Protein AF-A0A379SXM2-F1 (afdb_monomer_lite)

Foldseek 3Di:
DVCVVVCVVVDCDPALVSNLVSCVVVLVVQDEAADEDDDFQAADPVQLVVLLVRLLVNLVVQLVSQVPVAAPSGYHYEDELSSNDHPDAVVCLVCCVVRSLVSVLVSVLSNVVSRYAYAYDDDDPRCVVSVVVSVLVSLQPPSCQPRARYHYEAALQFPCRVVVLVVVLVSCVVSVYHYHYHYHNDDCVVVQVVVCVVVVHPDGRGDPDVVSSVVSSVVSVVSSVVRD

Structure (mmCIF, N/CA/C/O backbone):
data_AF-A0A379SXM2-F1
#
_entry.id   AF-A0A379SXM2-F1
#
loop_
_atom_site.group_PDB
_atom_site.id
_atom_site.type_symbol
_atom_site.label_atom_id
_atom_site.label_alt_id
_atom_site.label_comp_id
_atom_site.label_asym_id
_atom_site.label_entity_id
_atom_site.label_seq_id
_atom_site.pdbx_PDB_ins_code
_atom_site.Cartn_x
_atom_site.Cartn_y
_atom_site.Cartn_z
_atom_site.occupancy
_atom_site.B_iso_or_equiv
_atom_site.auth_seq_id
_atom_site.auth_comp_id
_atom_site.auth_asym_id
_atom_site.auth_atom_id
_atom_site.pdbx_PDB_model_num
ATOM 1 N N . MET A 1 1 ? 15.357 22.712 -10.656 1.00 65.19 1 MET A N 1
ATOM 2 C CA . MET A 1 1 ? 14.319 23.766 -10.715 1.00 65.19 1 MET A CA 1
ATOM 3 C C . MET A 1 1 ? 13.018 23.243 -11.323 1.00 65.19 1 MET A C 1
ATOM 5 O O . MET A 1 1 ? 12.019 23.269 -10.624 1.00 65.19 1 MET A O 1
ATOM 9 N N . ALA A 1 2 ? 13.034 22.661 -12.533 1.00 81.25 2 ALA A N 1
ATOM 10 C CA . ALA A 1 2 ? 11.828 22.118 -13.183 1.00 81.25 2 ALA A CA 1
ATOM 11 C C . ALA A 1 2 ? 11.063 21.063 -12.350 1.00 81.25 2 ALA A C 1
ATOM 13 O O . ALA A 1 2 ? 9.850 21.163 -12.216 1.00 81.25 2 ALA A O 1
ATOM 14 N N . MET A 1 3 ? 11.765 20.104 -11.727 1.00 81.56 3 MET A N 1
ATOM 15 C CA . MET A 1 3 ? 11.129 19.079 -10.879 1.00 81.56 3 MET A CA 1
ATOM 16 C C . MET A 1 3 ? 10.382 19.671 -9.672 1.00 81.56 3 MET A C 1
ATOM 18 O O . MET A 1 3 ? 9.295 19.209 -9.357 1.00 81.56 3 MET A O 1
ATOM 22 N N . ARG A 1 4 ? 10.936 20.705 -9.017 1.00 79.62 4 ARG A N 1
ATOM 23 C CA . ARG A 1 4 ? 10.276 21.367 -7.876 1.00 79.62 4 ARG A CA 1
ATOM 24 C C . ARG A 1 4 ? 9.014 22.107 -8.329 1.00 79.62 4 ARG A C 1
ATOM 26 O O . ARG A 1 4 ? 7.952 21.855 -7.784 1.00 79.62 4 ARG A O 1
ATOM 33 N N . LEU A 1 5 ? 9.123 22.903 -9.396 1.00 77.44 5 LEU A N 1
ATOM 34 C CA . LEU A 1 5 ? 8.007 23.680 -9.951 1.00 77.44 5 LEU A CA 1
ATOM 35 C C . LEU A 1 5 ? 6.830 22.805 -10.413 1.00 77.44 5 LEU A C 1
ATOM 37 O O . LEU A 1 5 ? 5.680 23.142 -10.166 1.00 77.44 5 LEU A O 1
ATOM 41 N N . MET A 1 6 ? 7.100 21.676 -11.079 1.00 81.31 6 MET A N 1
ATOM 42 C CA . MET A 1 6 ? 6.037 20.742 -11.479 1.00 81.31 6 MET A CA 1
ATOM 43 C C . MET A 1 6 ? 5.518 19.915 -10.294 1.00 81.31 6 MET A C 1
ATOM 45 O O . MET A 1 6 ? 4.332 19.607 -10.236 1.00 81.31 6 MET A O 1
ATOM 49 N N . GLY A 1 7 ? 6.394 19.561 -9.348 1.00 81.50 7 GLY A N 1
ATOM 50 C CA . GLY A 1 7 ? 6.057 18.740 -8.185 1.00 81.50 7 GLY A CA 1
ATOM 51 C C . GLY A 1 7 ? 5.158 19.441 -7.168 1.00 81.50 7 GLY A C 1
ATOM 52 O O . GLY A 1 7 ? 4.327 18.777 -6.558 1.00 81.50 7 GLY A O 1
ATOM 53 N N . GLU A 1 8 ? 5.262 20.766 -7.022 1.00 78.88 8 GLU A N 1
ATOM 54 C CA . GLU A 1 8 ? 4.449 21.567 -6.087 1.00 78.88 8 GLU A CA 1
ATOM 55 C C . GLU A 1 8 ? 2.938 21.326 -6.233 1.00 78.88 8 GLU A C 1
ATOM 57 O O . GLU A 1 8 ? 2.217 21.324 -5.240 1.00 78.88 8 GLU A O 1
ATOM 62 N N . GLN A 1 9 ? 2.452 21.037 -7.444 1.00 82.25 9 GLN A N 1
ATOM 63 C CA . GLN A 1 9 ? 1.034 20.748 -7.696 1.00 82.25 9 GLN A CA 1
ATOM 64 C C . GLN A 1 9 ? 0.555 19.417 -7.090 1.00 82.25 9 GLN A C 1
ATOM 66 O O . GLN A 1 9 ? -0.647 19.214 -6.925 1.00 82.25 9 GLN A O 1
ATOM 71 N N . PHE A 1 10 ? 1.482 18.514 -6.765 1.00 86.00 10 PHE A N 1
ATOM 72 C CA . PHE A 1 10 ? 1.209 17.172 -6.249 1.00 86.00 10 PHE A CA 1
ATOM 73 C C . PHE A 1 10 ? 1.617 16.998 -4.777 1.00 86.00 10 PHE A C 1
ATOM 75 O O . PHE A 1 10 ? 1.279 15.983 -4.169 1.00 86.00 10 PHE A O 1
ATOM 82 N N . VAL A 1 11 ? 2.316 17.973 -4.180 1.00 89.25 11 VAL A N 1
ATOM 83 C CA . VAL A 1 11 ? 2.759 17.922 -2.779 1.00 89.25 11 VAL A CA 1
ATOM 84 C C . VAL A 1 11 ? 1.794 18.700 -1.886 1.00 89.25 11 VAL A C 1
ATOM 86 O O . VAL A 1 11 ? 1.610 19.902 -2.032 1.00 89.25 11 VAL A O 1
ATOM 89 N N . THR A 1 12 ? 1.187 18.013 -0.914 1.00 89.88 12 THR A N 1
ATOM 90 C CA . THR A 1 12 ? 0.220 18.633 0.017 1.00 89.88 12 THR A CA 1
ATOM 91 C C . THR A 1 12 ? 0.897 19.453 1.125 1.00 89.88 12 THR A C 1
ATOM 93 O O . THR A 1 12 ? 0.277 20.347 1.697 1.00 89.88 12 THR A O 1
ATOM 96 N N . GLY A 1 13 ? 2.161 19.166 1.441 1.00 92.62 13 GLY A N 1
ATOM 97 C CA . GLY A 1 13 ? 2.986 19.899 2.403 1.00 92.62 13 GLY A CA 1
ATOM 98 C C . GLY A 1 13 ? 4.371 19.263 2.536 1.00 92.62 13 GLY A C 1
ATOM 99 O O . GLY A 1 13 ? 4.534 18.084 2.228 1.00 92.62 13 GLY A O 1
ATOM 100 N N . GLU A 1 14 ? 5.365 20.024 2.997 1.00 92.75 14 GLU A N 1
ATOM 101 C CA . GLU A 1 14 ? 6.737 19.518 3.189 1.00 92.75 14 GLU A CA 1
ATOM 102 C C . GLU A 1 14 ? 6.867 18.661 4.454 1.00 92.75 14 GLU A C 1
ATOM 104 O O . GLU A 1 14 ? 7.763 17.829 4.577 1.00 92.75 14 GLU A O 1
ATOM 109 N N . THR A 1 15 ? 5.955 18.858 5.407 1.00 95.44 15 THR A N 1
ATOM 110 C CA . THR A 1 15 ? 5.877 18.095 6.654 1.00 95.44 15 THR A CA 1
ATOM 111 C C . THR A 1 15 ? 4.468 17.559 6.862 1.00 95.44 15 THR A C 1
ATOM 113 O O . THR A 1 15 ? 3.487 18.148 6.397 1.00 95.44 15 THR A O 1
ATOM 116 N N . ILE A 1 16 ? 4.343 16.480 7.639 1.00 96.12 16 ILE A N 1
ATOM 117 C CA . ILE A 1 16 ? 3.029 15.914 7.968 1.00 96.12 16 ILE A CA 1
ATOM 118 C C . ILE A 1 16 ? 2.124 16.929 8.686 1.00 96.12 16 ILE A C 1
ATOM 120 O O . ILE A 1 16 ? 0.924 16.972 8.433 1.00 96.12 16 ILE A O 1
ATOM 124 N N . ALA A 1 17 ? 2.692 17.808 9.518 1.00 95.12 17 ALA A N 1
ATOM 125 C CA . ALA A 1 17 ? 1.939 18.854 10.208 1.00 95.12 17 ALA A CA 1
ATOM 126 C C . ALA A 1 17 ? 1.317 19.866 9.229 1.00 95.12 17 ALA A C 1
ATOM 128 O O . ALA A 1 17 ? 0.142 20.208 9.361 1.00 95.12 17 ALA A O 1
ATOM 129 N N . GLN A 1 18 ? 2.079 20.306 8.222 1.00 95.56 18 GLN A N 1
ATOM 130 C CA . GLN A 1 18 ? 1.564 21.184 7.167 1.00 95.56 18 GLN A CA 1
ATOM 131 C C . GLN A 1 18 ? 0.491 20.480 6.327 1.00 95.56 18 GLN A C 1
ATOM 133 O O . GLN A 1 18 ? -0.568 21.053 6.079 1.00 95.56 18 GLN A O 1
ATOM 138 N N . ALA A 1 19 ? 0.726 19.222 5.941 1.00 96.44 19 ALA A N 1
ATOM 139 C CA . ALA A 1 19 ? -0.232 18.457 5.147 1.00 96.44 19 ALA A CA 1
ATOM 140 C C . ALA A 1 19 ? -1.566 18.234 5.894 1.00 96.44 19 ALA A C 1
ATOM 142 O O . ALA A 1 19 ? -2.639 18.335 5.297 1.00 96.44 19 ALA A O 1
ATOM 143 N N . LEU A 1 20 ? -1.517 17.996 7.210 1.00 95.44 20 LEU A N 1
ATOM 144 C CA . LEU A 1 20 ? -2.699 17.907 8.076 1.00 95.44 20 LEU A CA 1
ATOM 145 C C . LEU A 1 20 ? -3.437 19.247 8.204 1.00 95.44 20 LEU A C 1
ATOM 147 O O . LEU A 1 20 ? -4.666 19.275 8.182 1.00 95.44 20 LEU A O 1
ATOM 151 N N . ALA A 1 21 ? -2.714 20.366 8.310 1.00 94.75 21 ALA A N 1
ATOM 152 C CA . ALA A 1 21 ? -3.333 21.691 8.354 1.00 94.75 21 ALA A CA 1
ATOM 153 C C . ALA A 1 21 ? -4.094 22.008 7.053 1.00 94.75 21 ALA A C 1
ATOM 155 O O . ALA A 1 21 ? -5.213 22.520 7.104 1.00 94.75 21 ALA A O 1
ATOM 156 N N . ASN A 1 22 ? -3.521 21.637 5.905 1.00 93.56 22 ASN A N 1
ATOM 157 C CA . ASN A 1 22 ? -4.102 21.879 4.584 1.00 93.56 22 ASN A CA 1
ATOM 158 C C . ASN A 1 22 ? -5.332 21.002 4.286 1.00 93.56 22 ASN A C 1
ATOM 160 O O . ASN A 1 22 ? -6.214 21.421 3.535 1.00 93.56 22 ASN A O 1
ATOM 164 N N . ALA A 1 23 ? -5.424 19.811 4.887 1.00 90.75 23 ALA A N 1
ATOM 165 C CA . ALA A 1 23 ? -6.516 18.867 4.645 1.00 90.75 23 ALA A CA 1
ATOM 166 C C . ALA A 1 23 ? -7.886 19.348 5.159 1.00 90.75 23 ALA A C 1
ATOM 168 O O . ALA A 1 23 ? -8.910 19.057 4.534 1.00 90.75 23 ALA A O 1
ATOM 169 N N . ARG A 1 24 ? -7.915 20.143 6.241 1.00 89.94 24 ARG A N 1
ATOM 170 C CA . ARG A 1 24 ? -9.149 20.553 6.948 1.00 89.94 24 ARG A CA 1
ATOM 171 C C . ARG A 1 24 ? -10.234 21.107 6.020 1.00 89.94 24 ARG A C 1
ATOM 173 O O . ARG A 1 24 ? -11.388 20.703 6.097 1.00 89.94 24 ARG A O 1
ATOM 180 N N . LYS A 1 25 ? -9.849 21.977 5.080 1.00 92.88 25 LYS A N 1
ATOM 181 C CA . LYS A 1 25 ? -10.775 22.658 4.156 1.00 92.88 25 LYS A CA 1
ATOM 182 C C . LYS A 1 25 ? -11.561 21.697 3.256 1.00 92.88 25 LYS A C 1
ATOM 184 O O . LYS A 1 25 ? -12.672 22.015 2.834 1.00 92.88 25 LYS A O 1
ATOM 189 N N . LEU A 1 26 ? -10.958 20.571 2.876 1.00 95.12 26 LEU A N 1
ATOM 190 C CA . LEU A 1 26 ? -11.610 19.560 2.044 1.00 95.12 26 LEU A CA 1
ATOM 191 C C . LEU A 1 26 ? -12.278 18.480 2.899 1.00 95.12 26 LEU A C 1
ATOM 193 O O . LEU A 1 26 ? -13.338 17.995 2.508 1.00 95.12 26 LEU A O 1
ATOM 197 N N . GLU A 1 27 ? -11.745 18.175 4.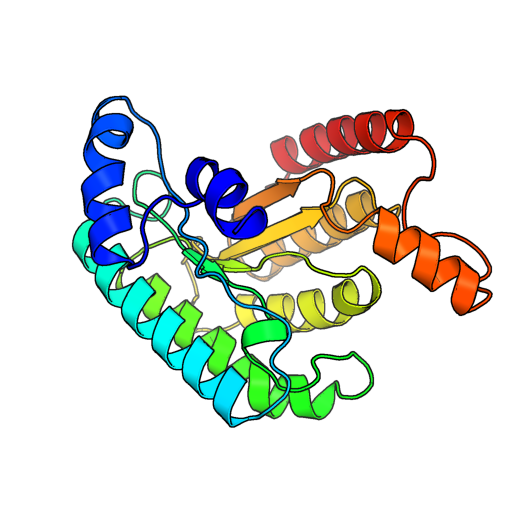085 1.00 94.69 27 GLU A N 1
ATOM 198 C CA . GLU A 1 27 ? -12.425 17.313 5.064 1.00 94.69 27 GLU A CA 1
ATOM 199 C C . GLU A 1 27 ? -13.798 17.873 5.472 1.00 94.69 27 GLU A C 1
ATOM 201 O O . GLU A 1 27 ? -14.775 17.130 5.498 1.00 94.69 27 GLU A O 1
ATOM 206 N N . GLU A 1 28 ? -13.923 19.192 5.662 1.00 93.50 28 GLU A N 1
ATOM 207 C CA . GLU A 1 28 ? -15.208 19.875 5.918 1.00 93.50 28 GLU A CA 1
ATOM 208 C C . GLU A 1 28 ? -16.244 19.678 4.796 1.00 93.50 28 GLU A C 1
ATOM 210 O O . GLU A 1 28 ? -17.444 19.837 5.010 1.00 93.50 28 GLU A O 1
ATOM 215 N N . LYS A 1 29 ? -15.793 19.308 3.592 1.00 96.38 29 LYS A N 1
ATOM 216 C CA . LYS A 1 29 ? -16.645 19.006 2.431 1.00 96.38 29 LYS A CA 1
ATOM 217 C C . LYS A 1 29 ? -16.890 17.505 2.242 1.00 96.38 29 LYS A C 1
ATOM 219 O O . LYS A 1 29 ? -17.445 17.114 1.218 1.00 96.38 29 LYS A O 1
ATOM 224 N N . GLY A 1 30 ? -16.457 16.671 3.186 1.00 94.75 30 GLY A N 1
ATOM 225 C CA . GLY A 1 30 ? -16.608 15.215 3.148 1.00 94.75 30 GLY A CA 1
ATOM 226 C C . GLY A 1 30 ? -15.493 14.466 2.412 1.00 94.75 30 GLY A C 1
ATOM 227 O O . GLY A 1 30 ? -15.627 13.264 2.181 1.00 94.75 30 GLY A O 1
ATOM 228 N N . PHE A 1 31 ? -14.395 15.132 2.030 1.00 97.00 31 PHE A N 1
ATOM 229 C CA . PHE A 1 31 ? -13.217 14.425 1.517 1.00 97.00 31 PHE A CA 1
ATOM 230 C C . PHE A 1 31 ? -12.452 13.743 2.653 1.00 97.00 31 PHE A C 1
ATOM 232 O O . PHE A 1 31 ? -12.510 14.153 3.807 1.00 97.00 31 PHE A O 1
ATOM 239 N N . ARG A 1 32 ? -11.689 12.708 2.303 1.00 96.75 32 ARG A N 1
ATOM 240 C CA . ARG A 1 32 ? -10.809 11.974 3.220 1.00 96.75 32 ARG A CA 1
ATOM 241 C C . ARG A 1 32 ? -9.402 11.943 2.643 1.00 96.75 32 ARG A C 1
ATOM 243 O O . ARG A 1 32 ? -9.227 12.078 1.430 1.00 96.75 32 ARG A O 1
ATOM 250 N N . TYR A 1 33 ? -8.417 11.729 3.507 1.00 97.62 33 TYR A N 1
ATOM 251 C CA . TYR A 1 33 ? -7.007 11.744 3.136 1.00 97.62 33 TYR A CA 1
ATOM 252 C C . TYR A 1 33 ? -6.301 10.440 3.488 1.00 97.62 33 TYR A C 1
ATOM 254 O O . TYR A 1 33 ? -6.554 9.819 4.516 1.00 97.62 33 TYR A O 1
ATOM 262 N N . SER A 1 34 ? -5.365 10.054 2.630 1.00 97.69 34 SER A N 1
ATOM 263 C CA . SER A 1 34 ? -4.346 9.056 2.924 1.00 97.69 34 SER A CA 1
ATOM 264 C C . SER A 1 34 ? -3.003 9.719 2.671 1.00 97.69 34 SER A C 1
ATOM 266 O O . SER A 1 34 ? -2.725 10.095 1.535 1.00 97.69 34 SER A O 1
ATOM 268 N N . TYR A 1 35 ? -2.191 9.883 3.709 1.00 98.06 35 TYR A N 1
ATOM 269 C CA . TYR A 1 35 ? -0.900 10.554 3.591 1.00 98.06 35 TYR A CA 1
ATOM 270 C C . TYR A 1 35 ? 0.160 9.590 3.059 1.00 98.06 35 TYR A C 1
ATOM 272 O O . TYR A 1 35 ? 0.328 8.498 3.599 1.00 98.06 35 TYR A O 1
ATOM 280 N N . ASP A 1 36 ? 0.857 9.998 2.002 1.00 96.88 36 ASP A N 1
ATOM 281 C CA . ASP A 1 36 ? 2.012 9.293 1.445 1.00 96.88 36 ASP A CA 1
ATOM 282 C C . ASP A 1 36 ? 3.281 10.041 1.858 1.00 96.88 36 ASP A C 1
ATOM 284 O O . ASP A 1 36 ? 3.484 11.201 1.486 1.00 96.88 36 ASP A O 1
ATOM 288 N N . MET A 1 37 ? 4.111 9.395 2.675 1.00 95.12 37 MET A N 1
ATOM 289 C CA . MET A 1 37 ? 5.410 9.948 3.044 1.00 95.12 37 MET A CA 1
ATOM 290 C C . MET A 1 37 ? 6.379 9.660 1.901 1.00 95.12 37 MET A C 1
ATOM 292 O O . MET A 1 37 ? 6.786 8.515 1.716 1.00 95.12 37 MET A O 1
ATOM 296 N N . LEU A 1 38 ? 6.727 10.701 1.140 1.00 90.44 38 LEU A N 1
ATOM 297 C CA . LEU A 1 38 ? 7.595 10.573 -0.029 1.00 90.44 38 LEU A CA 1
ATOM 298 C C . LEU A 1 38 ? 8.951 9.960 0.343 1.00 90.44 38 LEU A C 1
ATOM 300 O O . LEU A 1 38 ? 9.607 10.386 1.296 1.00 90.44 38 LEU A O 1
ATOM 304 N N . GLY A 1 39 ? 9.378 8.989 -0.462 1.00 85.00 39 GLY A N 1
ATOM 305 C CA . GLY A 1 39 ? 10.590 8.213 -0.242 1.00 85.00 39 GLY A CA 1
ATOM 306 C C . GLY A 1 39 ? 10.345 6.725 -0.453 1.00 85.00 39 GLY A C 1
ATOM 307 O O . GLY A 1 39 ? 9.393 6.156 0.073 1.00 85.00 39 GLY A O 1
ATOM 308 N N . GLU A 1 40 ? 11.201 6.104 -1.249 1.00 89.56 40 GLU A N 1
ATOM 309 C CA . GLU A 1 40 ? 11.086 4.709 -1.666 1.00 89.56 40 GLU A CA 1
ATOM 310 C C . GLU A 1 40 ? 12.475 4.145 -1.972 1.00 89.56 40 GLU A C 1
ATOM 312 O O . GLU A 1 40 ? 13.456 4.889 -2.008 1.00 89.56 40 GLU A O 1
ATOM 317 N N . ALA A 1 41 ? 12.553 2.829 -2.178 1.00 91.44 41 ALA A N 1
ATOM 318 C CA . ALA A 1 41 ? 13.766 2.126 -2.586 1.00 91.44 41 ALA A CA 1
ATOM 319 C C . ALA A 1 41 ? 14.989 2.432 -1.699 1.00 91.44 41 ALA A C 1
ATOM 321 O O . ALA A 1 41 ? 16.038 2.865 -2.182 1.00 91.44 41 ALA A O 1
ATOM 322 N N . ALA A 1 42 ? 14.869 2.166 -0.392 1.00 94.00 42 ALA A N 1
ATOM 323 C CA . ALA A 1 42 ? 15.972 2.327 0.548 1.00 94.00 42 ALA A CA 1
ATOM 324 C C . ALA A 1 42 ? 17.217 1.563 0.059 1.00 94.00 42 ALA A C 1
ATOM 326 O O . ALA A 1 42 ? 17.179 0.355 -0.213 1.00 94.00 42 ALA A O 1
ATOM 327 N N . LEU A 1 43 ? 18.342 2.271 -0.054 1.00 92.19 43 LEU A N 1
ATOM 328 C CA . LEU A 1 43 ? 19.599 1.689 -0.525 1.00 92.19 43 LEU A CA 1
ATOM 329 C C . LEU A 1 43 ? 20.436 1.169 0.641 1.00 92.19 43 LEU A C 1
ATOM 331 O O . LEU A 1 43 ? 21.118 0.150 0.506 1.00 92.19 43 LEU A O 1
ATOM 335 N N . THR A 1 44 ? 20.353 1.838 1.791 1.00 94.75 44 THR A N 1
ATOM 336 C CA . THR A 1 44 ? 21.107 1.513 3.002 1.00 94.75 44 THR A CA 1
ATOM 337 C C . THR A 1 44 ? 20.194 1.219 4.192 1.00 94.75 44 THR A C 1
ATOM 339 O O . THR A 1 44 ? 19.013 1.571 4.218 1.00 94.75 44 THR A O 1
ATOM 342 N N . ALA A 1 45 ? 20.747 0.569 5.221 1.00 95.00 45 ALA A N 1
ATOM 343 C CA . ALA A 1 45 ? 20.033 0.355 6.479 1.00 95.00 45 ALA A CA 1
ATOM 344 C C . ALA A 1 45 ? 19.673 1.683 7.173 1.00 95.00 45 ALA A C 1
ATOM 346 O O . ALA A 1 45 ? 18.627 1.766 7.817 1.00 95.00 45 ALA A O 1
ATOM 347 N N . ALA A 1 46 ? 20.513 2.714 7.011 1.00 97.50 46 ALA A N 1
ATOM 348 C CA . ALA A 1 46 ? 20.267 4.052 7.538 1.00 97.50 46 ALA A CA 1
ATOM 349 C C . ALA A 1 46 ? 19.067 4.718 6.850 1.00 97.50 46 ALA A C 1
ATOM 351 O O . ALA A 1 46 ? 18.212 5.261 7.547 1.00 97.50 46 ALA A O 1
ATOM 352 N N . ASP A 1 47 ? 18.946 4.593 5.522 1.00 97.06 47 ASP A N 1
ATOM 353 C CA . ASP A 1 47 ? 17.778 5.093 4.779 1.00 97.06 47 ASP A CA 1
ATOM 354 C C . ASP A 1 47 ? 16.499 4.423 5.284 1.00 97.06 47 ASP A C 1
ATOM 356 O O . ASP A 1 47 ? 15.537 5.093 5.654 1.00 97.06 47 ASP A O 1
ATOM 360 N N . ALA A 1 48 ? 16.514 3.089 5.384 1.00 97.19 48 ALA A N 1
ATOM 361 C CA . ALA A 1 48 ? 15.356 2.331 5.846 1.00 97.19 48 ALA A CA 1
ATOM 362 C C . ALA A 1 48 ? 14.957 2.689 7.288 1.00 97.19 48 ALA A C 1
ATOM 364 O O . ALA A 1 48 ? 13.773 2.754 7.621 1.00 97.19 48 ALA A O 1
ATOM 365 N N . GLN A 1 49 ? 15.940 2.960 8.151 1.00 98.12 49 GLN A N 1
ATOM 366 C CA . GLN A 1 49 ? 15.687 3.424 9.511 1.00 98.12 49 GLN A CA 1
ATOM 367 C C . GLN A 1 49 ? 15.113 4.849 9.536 1.00 98.12 49 GLN A C 1
ATOM 369 O O . GLN A 1 49 ? 14.201 5.118 10.319 1.00 98.12 49 GLN A O 1
ATOM 374 N N . ALA A 1 50 ? 15.598 5.750 8.680 1.00 98.06 50 ALA A N 1
ATOM 375 C CA . ALA A 1 50 ? 15.063 7.104 8.562 1.00 98.06 50 ALA A CA 1
ATOM 376 C C . ALA A 1 50 ? 13.602 7.091 8.080 1.00 98.06 50 ALA A C 1
ATOM 378 O O . ALA A 1 50 ? 12.756 7.769 8.668 1.00 98.06 50 ALA A O 1
ATOM 379 N N . TYR A 1 51 ? 13.275 6.259 7.084 1.00 98.19 51 TYR A N 1
ATOM 380 C CA . TYR A 1 51 ? 11.896 6.064 6.631 1.00 98.19 51 TYR A CA 1
ATOM 381 C C . TYR A 1 51 ? 11.004 5.461 7.714 1.00 98.19 51 TYR A C 1
ATOM 383 O O . TYR A 1 51 ? 9.894 5.947 7.924 1.00 98.19 51 TYR A O 1
ATOM 391 N N . MET A 1 52 ? 11.493 4.466 8.460 1.00 98.31 52 MET A N 1
ATOM 392 C CA . MET A 1 52 ? 10.758 3.893 9.591 1.00 98.31 52 MET A CA 1
ATOM 393 C C . MET A 1 52 ? 10.385 4.965 10.628 1.00 98.31 52 MET A C 1
ATOM 395 O O . MET A 1 52 ? 9.227 5.050 11.039 1.00 98.31 52 MET A O 1
ATOM 399 N N . VAL A 1 53 ? 11.339 5.819 11.014 1.00 98.44 53 VAL A N 1
ATOM 400 C CA . VAL A 1 53 ? 11.095 6.923 11.959 1.00 98.44 53 VAL A CA 1
ATOM 401 C C . VAL A 1 53 ? 10.103 7.936 11.381 1.00 98.44 53 VAL A C 1
ATOM 403 O O . VAL A 1 53 ? 9.188 8.361 12.085 1.00 98.44 53 VAL A O 1
ATOM 406 N N . SER A 1 54 ? 10.238 8.284 10.098 1.00 98.19 54 SER A N 1
ATOM 407 C CA . SER A 1 54 ? 9.310 9.182 9.399 1.00 98.19 54 SER A CA 1
ATOM 408 C C . SER A 1 54 ? 7.873 8.646 9.422 1.00 98.19 54 SER A C 1
ATOM 410 O O . SER A 1 54 ? 6.949 9.364 9.812 1.00 98.19 54 SER A O 1
ATOM 412 N N . TYR A 1 55 ? 7.673 7.358 9.114 1.00 98.75 55 TYR A N 1
ATOM 413 C CA . TYR A 1 55 ? 6.355 6.724 9.186 1.00 98.75 55 TYR A CA 1
ATOM 414 C C . TYR A 1 55 ? 5.792 6.692 10.609 1.00 98.75 55 TYR A C 1
ATOM 416 O O . TYR A 1 55 ? 4.620 7.008 10.796 1.00 98.75 55 TYR A O 1
ATOM 424 N N . GLN A 1 56 ? 6.598 6.370 11.627 1.00 98.75 56 GLN A N 1
ATOM 425 C CA . GLN A 1 56 ? 6.146 6.394 13.026 1.00 98.75 56 GLN A CA 1
ATOM 426 C C . GLN A 1 56 ? 5.675 7.793 13.448 1.00 98.75 56 GLN A C 1
ATOM 428 O O . GLN A 1 56 ? 4.594 7.944 14.022 1.00 98.75 56 GLN A O 1
ATOM 433 N N . GLN A 1 57 ? 6.458 8.828 13.130 1.00 98.50 57 GLN A N 1
ATOM 434 C CA . GLN A 1 57 ? 6.098 10.218 13.415 1.00 98.50 57 GLN A CA 1
ATOM 435 C C . GLN A 1 57 ? 4.811 10.625 12.690 1.00 98.50 57 GLN A C 1
ATOM 437 O O . GLN A 1 57 ? 3.933 11.246 13.295 1.00 98.50 57 GLN A O 1
ATOM 442 N N . ALA A 1 58 ? 4.671 10.233 11.422 1.00 98.56 58 ALA A N 1
ATOM 443 C CA . ALA A 1 58 ? 3.473 10.491 10.640 1.00 98.56 58 ALA A CA 1
ATOM 444 C C . ALA A 1 58 ? 2.243 9.796 11.237 1.00 98.56 58 ALA A C 1
ATOM 446 O O . ALA A 1 58 ? 1.230 10.457 11.442 1.00 98.56 58 ALA A O 1
ATOM 447 N N . ILE A 1 59 ? 2.330 8.513 11.605 1.00 98.81 59 ILE A N 1
ATOM 448 C CA . ILE A 1 59 ? 1.223 7.774 12.234 1.00 98.81 59 ILE A CA 1
ATOM 449 C C . ILE A 1 59 ? 0.785 8.445 13.538 1.00 98.81 59 ILE A C 1
ATOM 451 O O . ILE A 1 59 ? -0.411 8.632 13.746 1.00 98.81 59 ILE A O 1
ATOM 455 N N . HIS A 1 60 ? 1.718 8.877 14.394 1.00 98.75 60 HIS A N 1
ATOM 456 C CA . HIS A 1 60 ? 1.362 9.621 15.605 1.00 98.75 60 HIS A CA 1
ATOM 457 C C . HIS A 1 60 ? 0.644 10.942 15.296 1.00 98.75 60 HIS A C 1
ATOM 459 O O . HIS A 1 60 ? -0.336 11.278 15.963 1.00 98.75 60 HIS A O 1
ATOM 465 N N . ALA A 1 61 ? 1.126 11.709 14.315 1.00 98.56 61 ALA A N 1
ATOM 466 C CA . ALA A 1 61 ? 0.521 12.985 13.939 1.00 98.56 61 ALA A CA 1
ATOM 467 C C . ALA A 1 61 ? -0.882 12.794 13.337 1.00 98.56 61 ALA A C 1
ATOM 469 O O . ALA A 1 61 ? -1.834 13.446 13.769 1.00 98.56 61 ALA A O 1
ATOM 470 N N . ILE A 1 62 ? -1.015 11.858 12.393 1.00 98.44 62 ILE A N 1
ATOM 471 C CA . ILE A 1 62 ? -2.272 11.506 11.724 1.00 98.44 62 ILE A CA 1
ATOM 472 C C . ILE A 1 62 ? -3.262 10.936 12.734 1.00 98.44 62 ILE A C 1
ATOM 474 O O . ILE A 1 62 ? -4.411 11.355 12.754 1.00 98.44 62 ILE A O 1
ATOM 478 N N . GLY A 1 63 ? -2.825 10.038 13.616 1.00 98.44 63 GLY A N 1
ATOM 479 C CA . GLY A 1 63 ? -3.669 9.428 14.637 1.00 98.44 63 GLY A CA 1
ATOM 480 C C . GLY A 1 63 ? -4.242 10.443 15.625 1.00 98.44 63 GLY A C 1
ATOM 481 O O . GLY A 1 63 ? -5.445 10.447 15.889 1.00 98.44 63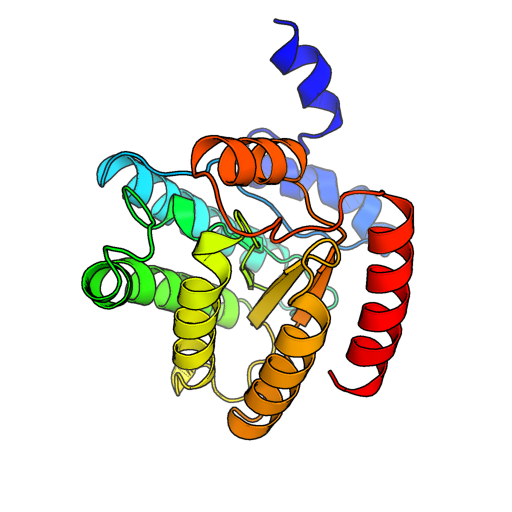 GLY A O 1
ATOM 482 N N . LYS A 1 64 ? -3.412 11.379 16.103 1.00 98.44 64 LYS A N 1
ATOM 483 C CA . LYS A 1 64 ? -3.870 12.496 16.948 1.00 98.44 64 LYS A CA 1
ATOM 484 C C . LYS A 1 64 ? -4.852 13.410 16.214 1.00 98.44 64 LYS A C 1
ATOM 486 O O . LYS A 1 64 ? -5.833 13.839 16.809 1.00 98.44 64 LYS A O 1
ATOM 491 N N . ALA A 1 65 ? -4.609 13.696 14.936 1.00 97.25 65 ALA A N 1
ATOM 492 C CA . ALA A 1 65 ? -5.511 14.508 14.119 1.00 97.25 65 ALA A CA 1
ATOM 493 C C . ALA A 1 65 ? -6.803 13.768 13.724 1.00 97.25 65 ALA A C 1
ATOM 495 O O . ALA A 1 65 ? -7.846 14.395 13.533 1.00 97.25 65 ALA A O 1
ATOM 496 N N . SER A 1 66 ? -6.752 12.440 13.600 1.00 97.56 66 SER A N 1
ATOM 497 C CA . SER A 1 66 ? -7.917 11.586 13.373 1.00 97.56 66 SER A CA 1
ATOM 498 C C . SER A 1 66 ? -8.857 11.645 14.573 1.00 97.56 66 SER A C 1
ATOM 500 O O . SER A 1 66 ? -10.060 11.794 14.379 1.00 97.56 66 SER A O 1
ATOM 502 N N . ASN A 1 67 ? -8.310 11.619 15.796 1.00 97.25 67 ASN A N 1
ATOM 503 C CA . ASN A 1 67 ? -9.054 11.758 17.052 1.00 97.25 67 ASN A CA 1
ATOM 504 C C . ASN A 1 67 ? -10.259 10.800 17.150 1.00 97.25 67 ASN A C 1
ATOM 506 O O . ASN A 1 67 ? -11.371 11.206 17.480 1.00 97.25 67 ASN A O 1
ATOM 510 N N . GLY A 1 68 ? -10.049 9.526 16.802 1.00 97.12 68 GLY A N 1
ATOM 511 C CA . GLY A 1 68 ? -11.085 8.493 16.895 1.00 97.12 68 GLY A CA 1
ATOM 512 C C . GLY A 1 68 ? -12.141 8.521 15.784 1.00 97.12 68 GLY A C 1
ATOM 513 O O . GLY A 1 68 ? -13.140 7.819 15.897 1.00 97.12 68 GLY A O 1
ATOM 514 N N . ARG A 1 69 ? -11.932 9.274 14.692 1.00 97.62 69 ARG A N 1
ATOM 515 C CA . ARG A 1 69 ? -12.798 9.213 13.491 1.00 97.62 69 ARG A CA 1
ATOM 516 C C . ARG A 1 69 ? -12.782 7.846 12.788 1.00 97.62 69 ARG A C 1
ATOM 518 O O . ARG A 1 69 ? -13.636 7.576 11.945 1.00 97.62 69 ARG A O 1
ATOM 525 N N . GLY A 1 70 ? -11.829 6.990 13.146 1.00 97.88 70 GLY A N 1
ATOM 526 C CA . GLY A 1 70 ? -11.729 5.616 12.680 1.00 97.88 70 GLY A CA 1
ATOM 527 C C . GLY A 1 70 ? -11.215 5.481 11.250 1.00 97.88 70 GLY A C 1
ATOM 528 O O . GLY A 1 70 ? -10.907 6.458 10.565 1.00 97.88 70 GLY A O 1
ATOM 529 N N . ILE A 1 71 ? -11.158 4.238 10.780 1.00 98.50 71 ILE A N 1
ATOM 530 C CA . ILE A 1 71 ? -10.508 3.857 9.515 1.00 98.50 71 ILE A CA 1
ATOM 531 C C . ILE A 1 71 ? -11.243 4.310 8.239 1.00 98.50 71 ILE A C 1
ATOM 533 O O . ILE A 1 71 ? -10.665 4.245 7.157 1.00 98.50 71 ILE A O 1
ATOM 537 N N . TYR A 1 72 ? -12.510 4.726 8.339 1.00 97.12 72 TYR A N 1
ATOM 538 C CA . TYR A 1 72 ? -13.340 5.092 7.180 1.00 97.12 72 TYR A CA 1
ATOM 539 C C . TYR A 1 72 ? -13.478 6.604 6.993 1.00 97.12 72 TYR A C 1
ATOM 541 O O . TYR A 1 72 ? -13.342 7.093 5.873 1.00 97.12 72 TYR A O 1
ATOM 549 N N . GLU A 1 73 ? -13.766 7.331 8.076 1.00 97.19 73 GLU A N 1
ATOM 550 C CA . GLU A 1 73 ? -13.984 8.784 8.047 1.00 97.19 73 GLU A CA 1
ATOM 551 C C . GLU A 1 73 ? -12.729 9.573 8.423 1.00 97.19 73 GLU A C 1
ATOM 553 O O . GLU A 1 73 ? -12.582 10.737 8.047 1.00 97.19 73 GLU A O 1
ATOM 558 N N . GLY A 1 74 ? -11.824 8.953 9.182 1.00 96.31 74 GLY A N 1
ATOM 559 C CA . GLY A 1 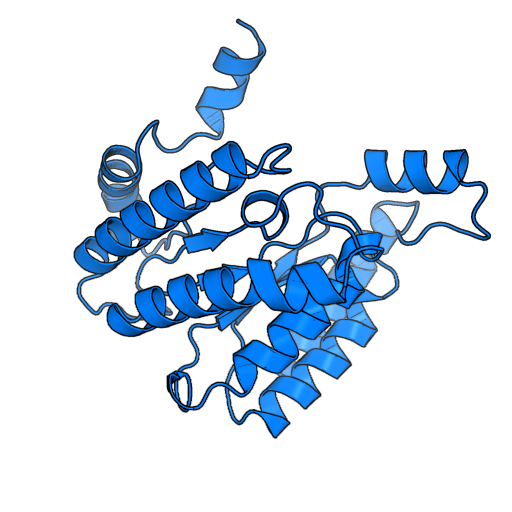74 ? -10.547 9.538 9.550 1.00 96.31 74 GLY A CA 1
ATOM 560 C C . GLY A 1 74 ? -9.504 9.432 8.435 1.00 96.31 74 GLY A C 1
ATOM 561 O O . GLY A 1 74 ? -9.652 8.654 7.487 1.00 96.31 74 GLY A O 1
ATOM 562 N N . PRO A 1 75 ? -8.417 10.210 8.540 1.00 98.06 75 PRO A N 1
ATOM 563 C CA . PRO A 1 75 ? -7.278 10.063 7.657 1.00 98.06 75 PRO A CA 1
ATOM 564 C C . PRO A 1 75 ? -6.526 8.751 7.914 1.00 98.06 75 PRO A C 1
ATOM 566 O O . PRO A 1 75 ? -6.483 8.246 9.036 1.00 98.06 75 PRO A O 1
ATOM 569 N N . GLY A 1 76 ? -5.872 8.244 6.873 1.00 98.44 76 GLY A N 1
ATOM 570 C CA . GLY A 1 76 ? -4.962 7.101 6.942 1.00 98.44 76 GLY A CA 1
ATOM 571 C C . GLY A 1 76 ? -3.555 7.432 6.449 1.00 98.44 76 GLY A C 1
ATOM 572 O O . GLY A 1 76 ? -3.244 8.573 6.097 1.00 98.44 76 GLY A O 1
ATOM 573 N N . ILE A 1 77 ? -2.708 6.411 6.384 1.00 98.75 77 ILE A N 1
ATOM 574 C CA . ILE A 1 77 ? -1.350 6.494 5.837 1.00 98.75 77 ILE A CA 1
ATOM 575 C C . ILE A 1 77 ? -1.143 5.431 4.754 1.00 98.75 77 ILE A C 1
ATOM 577 O O . ILE A 1 77 ? -1.716 4.344 4.823 1.00 98.75 77 ILE A O 1
ATOM 581 N N . SER A 1 78 ? -0.336 5.737 3.740 1.00 98.69 78 SER A N 1
ATOM 582 C CA . SER A 1 78 ? 0.197 4.755 2.790 1.00 98.69 78 SER A CA 1
ATOM 583 C C . SER A 1 78 ? 1.697 4.577 3.015 1.00 98.69 78 SER A C 1
ATOM 585 O O . SER A 1 78 ? 2.407 5.552 3.263 1.00 98.69 78 SER A O 1
ATOM 587 N N . ILE A 1 79 ? 2.165 3.331 2.975 1.00 98.62 79 ILE A N 1
ATOM 588 C CA . ILE A 1 79 ? 3.571 2.970 3.175 1.00 98.62 79 ILE A CA 1
ATOM 589 C C . ILE A 1 79 ? 4.081 2.165 1.980 1.00 98.62 79 ILE A C 1
ATOM 591 O O . ILE A 1 79 ? 3.328 1.387 1.394 1.00 98.62 79 ILE A O 1
ATOM 595 N N . LYS A 1 80 ? 5.369 2.300 1.659 1.00 98.50 80 LYS A N 1
ATOM 596 C CA . LYS A 1 80 ? 6.056 1.492 0.641 1.00 98.50 80 LYS A CA 1
ATOM 597 C C . LYS A 1 80 ? 6.988 0.502 1.327 1.00 98.50 80 LYS A C 1
ATOM 599 O O . LYS A 1 80 ? 7.737 0.873 2.232 1.00 98.50 80 LYS A O 1
ATOM 604 N N . LEU A 1 81 ? 6.944 -0.766 0.924 1.00 98.06 81 LEU A N 1
ATOM 605 C CA . LEU A 1 81 ? 7.758 -1.810 1.556 1.00 98.06 81 LEU A CA 1
ATOM 606 C C . LEU A 1 81 ? 9.238 -1.614 1.214 1.00 98.06 81 LEU A C 1
ATOM 608 O O . LEU A 1 81 ? 10.098 -1.819 2.073 1.00 98.06 81 LEU A O 1
ATOM 612 N N . SER A 1 82 ? 9.534 -1.125 0.007 1.00 97.19 82 SER A N 1
ATOM 613 C CA . SER A 1 82 ? 10.895 -0.783 -0.415 1.00 97.19 82 SER A CA 1
ATOM 614 C C . SER A 1 82 ? 11.564 0.297 0.442 1.00 97.19 82 SER A C 1
ATOM 616 O O . SER A 1 82 ? 12.789 0.314 0.554 1.00 97.19 82 SER A O 1
ATOM 618 N N . ALA A 1 83 ? 10.791 1.173 1.090 1.00 97.44 83 ALA A N 1
ATOM 619 C CA . ALA A 1 83 ? 11.315 2.169 2.020 1.00 97.44 83 ALA A CA 1
ATOM 620 C C . ALA A 1 83 ? 11.739 1.544 3.361 1.00 97.44 83 ALA A C 1
ATOM 622 O O . ALA A 1 83 ? 12.546 2.115 4.084 1.00 97.44 83 ALA A O 1
ATOM 623 N N . LEU A 1 84 ? 11.223 0.363 3.712 1.00 97.19 84 LEU A N 1
ATOM 624 C CA . LEU A 1 84 ? 11.429 -0.263 5.022 1.00 97.19 84 LEU A CA 1
ATOM 625 C C . LEU A 1 84 ? 12.524 -1.331 5.039 1.00 97.19 84 LEU A C 1
ATOM 627 O O . LEU A 1 84 ? 12.835 -1.858 6.111 1.00 97.19 84 LEU A O 1
ATOM 631 N N . HIS A 1 85 ? 13.130 -1.648 3.896 1.00 96.06 85 HIS A N 1
ATOM 632 C CA . HIS A 1 85 ? 14.188 -2.648 3.815 1.00 96.06 85 HIS A CA 1
ATOM 633 C C . HIS A 1 85 ? 15.218 -2.293 2.740 1.00 96.06 85 HIS A C 1
ATOM 635 O O . HIS A 1 85 ? 14.843 -2.075 1.585 1.00 96.06 85 HIS A O 1
ATOM 641 N N . PRO A 1 86 ? 16.524 -2.291 3.069 1.00 92.69 86 PRO A N 1
ATOM 642 C CA . PRO A 1 86 ? 17.553 -2.019 2.080 1.00 92.69 86 PRO A CA 1
ATOM 643 C C . PRO A 1 86 ? 17.533 -3.086 0.985 1.00 92.69 86 PRO A C 1
ATOM 645 O O . PRO A 1 86 ? 17.531 -4.281 1.282 1.00 92.69 86 PRO A O 1
ATOM 648 N N . ARG A 1 87 ? 17.552 -2.675 -0.287 1.00 85.19 87 ARG A N 1
ATOM 649 C CA . ARG A 1 87 ? 17.616 -3.612 -1.431 1.00 85.19 87 ARG A CA 1
ATOM 650 C C . ARG A 1 87 ? 16.455 -4.622 -1.449 1.00 85.19 87 ARG A C 1
ATOM 652 O O . ARG A 1 87 ? 16.657 -5.810 -1.717 1.00 85.19 87 ARG A O 1
ATOM 659 N N . TYR A 1 88 ? 15.247 -4.141 -1.151 1.00 88.31 88 TYR A N 1
ATOM 660 C CA . TYR A 1 88 ? 14.011 -4.926 -1.146 1.00 88.31 88 TYR A CA 1
ATOM 661 C C . TYR A 1 88 ? 13.837 -5.736 -2.442 1.00 88.31 88 TYR A C 1
ATOM 663 O O . TYR A 1 88 ? 13.572 -5.195 -3.513 1.00 88.31 88 TYR A O 1
ATOM 671 N N . SER A 1 89 ? 14.033 -7.053 -2.350 1.00 82.62 89 SER A N 1
ATOM 672 C CA . SER A 1 89 ? 13.977 -7.975 -3.485 1.00 82.62 89 SER A CA 1
ATOM 673 C C . SER A 1 89 ? 13.629 -9.400 -3.029 1.00 82.62 89 SER A C 1
ATOM 675 O O . SER A 1 89 ? 13.772 -9.747 -1.859 1.00 82.62 89 SER A O 1
ATOM 677 N N . ARG A 1 90 ? 13.143 -10.253 -3.945 1.00 74.38 90 ARG A N 1
ATOM 678 C CA . ARG A 1 90 ? 12.609 -11.591 -3.622 1.00 74.38 90 ARG A CA 1
ATOM 679 C C . ARG A 1 90 ? 13.750 -12.580 -3.396 1.00 74.38 90 ARG A C 1
ATOM 681 O O . ARG A 1 90 ? 13.577 -13.547 -2.671 1.00 74.38 90 ARG A O 1
ATOM 688 N N . ALA A 1 91 ? 14.931 -12.279 -3.936 1.00 74.38 91 ALA A N 1
ATOM 689 C CA . ALA A 1 91 ? 16.167 -13.007 -3.676 1.00 74.38 91 ALA A CA 1
ATOM 690 C C . ALA A 1 91 ? 16.615 -12.960 -2.199 1.00 74.38 91 ALA A C 1
ATOM 692 O O . ALA A 1 91 ? 17.551 -13.658 -1.832 1.00 74.38 91 ALA A O 1
ATOM 693 N N . GLN A 1 92 ? 15.983 -12.132 -1.360 1.00 79.62 92 GLN A N 1
ATOM 694 C CA . GLN A 1 92 ? 16.310 -11.948 0.056 1.00 79.62 92 GLN A CA 1
ATOM 695 C C . GLN A 1 92 ? 15.121 -12.323 0.964 1.00 79.62 92 GLN A C 1
ATOM 697 O O . GLN A 1 92 ? 14.946 -11.696 2.002 1.00 79.62 92 GLN A O 1
ATOM 702 N N . TYR A 1 93 ? 14.279 -13.291 0.568 1.00 92.31 93 TYR A N 1
ATOM 703 C CA . TYR A 1 93 ? 13.030 -13.638 1.272 1.00 92.31 93 TYR A CA 1
ATOM 704 C C . TYR A 1 93 ? 13.199 -13.756 2.796 1.00 92.31 93 TYR A C 1
ATOM 706 O O . TYR A 1 93 ? 12.491 -13.070 3.533 1.00 92.31 93 TYR A O 1
ATOM 714 N N . ASP A 1 94 ? 14.165 -14.557 3.260 1.00 93.94 94 ASP A N 1
ATOM 715 C CA . ASP A 1 94 ? 14.378 -14.796 4.695 1.00 93.94 94 ASP A CA 1
ATOM 716 C C . ASP A 1 94 ? 14.698 -13.494 5.435 1.00 93.94 94 ASP A C 1
ATOM 718 O O . ASP A 1 94 ? 14.045 -13.153 6.417 1.00 93.94 94 ASP A O 1
ATOM 722 N N . ARG A 1 95 ? 15.607 -12.682 4.883 1.00 93.81 95 ARG A N 1
ATOM 723 C CA . ARG A 1 95 ? 15.953 -11.370 5.446 1.00 93.81 95 ARG A CA 1
ATOM 724 C C . ARG A 1 95 ? 14.784 -10.395 5.432 1.00 93.81 95 ARG A C 1
ATOM 726 O O . ARG A 1 95 ? 14.601 -9.651 6.386 1.00 93.81 95 ARG A O 1
ATOM 733 N N . VAL A 1 96 ? 13.947 -10.415 4.397 1.00 94.44 96 VAL A N 1
ATOM 734 C CA . VAL A 1 96 ? 12.724 -9.601 4.374 1.00 94.44 96 VAL A CA 1
ATOM 735 C C . VAL A 1 96 ? 11.787 -10.016 5.514 1.00 94.44 96 VAL A C 1
ATOM 737 O O . VAL A 1 96 ? 11.247 -9.153 6.207 1.00 94.44 96 VAL A O 1
ATOM 740 N N . MET A 1 97 ? 11.619 -11.315 5.759 1.00 96.38 97 MET A N 1
ATOM 741 C CA . MET A 1 97 ? 10.787 -11.806 6.859 1.00 96.38 97 MET A CA 1
ATOM 742 C C . MET A 1 97 ? 11.388 -11.533 8.243 1.00 96.38 97 MET A C 1
ATOM 744 O O . MET A 1 97 ? 10.642 -11.295 9.190 1.00 96.38 97 MET A O 1
ATOM 748 N N . GLU A 1 98 ? 12.711 -11.526 8.376 1.00 97.19 98 GLU A N 1
ATOM 749 C CA . GLU A 1 98 ? 13.399 -11.243 9.640 1.00 97.19 98 GLU A CA 1
ATOM 750 C C . GLU A 1 98 ? 13.507 -9.740 9.942 1.00 97.19 98 GLU A C 1
ATOM 752 O O . GLU A 1 98 ? 13.362 -9.330 11.091 1.00 97.19 98 GLU A O 1
ATOM 757 N N . GLU A 1 99 ? 13.730 -8.902 8.927 1.00 97.19 99 GLU A N 1
ATOM 758 C CA . GLU A 1 99 ? 14.067 -7.481 9.092 1.00 97.19 99 GLU A CA 1
ATOM 759 C C . GLU A 1 99 ? 12.897 -6.541 8.744 1.00 97.19 99 GLU A C 1
ATOM 761 O O . GLU A 1 99 ? 12.612 -5.594 9.483 1.00 97.19 99 GLU A O 1
ATOM 766 N N . LEU A 1 100 ? 12.199 -6.777 7.623 1.00 97.75 100 LEU A N 1
ATOM 767 C CA . LEU A 1 100 ? 11.100 -5.915 7.156 1.00 97.75 100 LEU A CA 1
ATOM 768 C C . LEU A 1 100 ? 9.821 -6.207 7.937 1.00 97.75 100 LEU A C 1
ATOM 770 O O . LEU A 1 100 ? 9.164 -5.282 8.417 1.00 97.75 100 LEU A O 1
ATOM 774 N N . TYR A 1 101 ? 9.463 -7.483 8.091 1.00 98.56 101 TYR A N 1
ATOM 775 C CA . TYR A 1 101 ? 8.192 -7.848 8.712 1.00 98.56 101 TYR A CA 1
ATOM 776 C C . TYR A 1 101 ? 8.001 -7.254 10.121 1.00 98.56 101 TYR A C 1
ATOM 778 O O . TYR A 1 101 ? 6.937 -6.677 10.361 1.00 98.56 101 TYR A O 1
ATOM 786 N N . PRO A 1 102 ? 8.990 -7.278 11.044 1.00 98.69 102 PRO A N 1
ATOM 787 C CA . PRO A 1 102 ? 8.822 -6.640 12.351 1.00 98.69 102 PRO A CA 1
ATOM 788 C C . PRO A 1 102 ? 8.547 -5.133 12.262 1.00 98.69 102 PRO A C 1
ATOM 790 O O . PRO A 1 102 ? 7.767 -4.603 13.056 1.00 98.69 102 PRO A O 1
ATOM 793 N N . ARG A 1 103 ? 9.129 -4.439 11.272 1.00 98.69 103 ARG A N 1
ATOM 794 C CA . ARG A 1 103 ? 8.866 -3.014 11.008 1.00 98.69 103 ARG A CA 1
ATOM 795 C C . ARG A 1 103 ? 7.436 -2.801 10.521 1.00 98.69 103 ARG A C 1
ATOM 797 O O . ARG A 1 103 ? 6.722 -1.977 11.089 1.00 98.69 103 ARG A O 1
ATOM 804 N N . LEU A 1 104 ? 6.991 -3.586 9.537 1.00 98.81 104 LEU A N 1
ATOM 805 C CA . LEU A 1 104 ? 5.612 -3.554 9.035 1.00 98.81 104 LEU A CA 1
ATOM 806 C C . LEU A 1 104 ? 4.599 -3.821 10.159 1.00 98.81 104 LEU A C 1
ATOM 808 O O . LEU A 1 104 ? 3.648 -3.055 10.333 1.00 98.81 104 LEU A O 1
ATOM 812 N N . LYS A 1 105 ? 4.829 -4.870 10.959 1.00 98.88 105 LYS A N 1
ATOM 813 C CA . LYS A 1 105 ? 4.011 -5.199 12.130 1.00 98.88 105 LYS A CA 1
ATOM 814 C C . LYS A 1 105 ? 3.965 -4.027 13.110 1.00 98.88 105 LYS A C 1
ATOM 816 O O . LYS A 1 105 ? 2.878 -3.620 13.507 1.00 98.88 105 LYS A O 1
ATOM 821 N N . SER A 1 106 ? 5.117 -3.453 13.461 1.00 98.88 106 SER A N 1
ATOM 822 C CA . SER A 1 106 ? 5.208 -2.324 14.396 1.00 98.88 106 SER A CA 1
ATOM 823 C C . SER A 1 106 ? 4.400 -1.108 13.927 1.00 98.88 106 SER A C 1
ATOM 825 O O . SER A 1 106 ? 3.610 -0.571 14.705 1.00 98.88 106 SER A O 1
ATOM 827 N N . LEU A 1 107 ? 4.525 -0.711 12.655 1.00 98.94 107 LEU A N 1
ATOM 828 C CA . LEU A 1 107 ? 3.739 0.394 12.091 1.00 98.94 107 LEU A CA 1
ATOM 829 C C . LEU A 1 107 ? 2.238 0.085 12.089 1.00 98.94 107 LEU A C 1
ATOM 831 O O . LEU A 1 107 ? 1.428 0.947 12.424 1.00 98.94 107 LEU A O 1
ATOM 835 N N . THR A 1 108 ? 1.860 -1.152 11.765 1.00 98.94 108 THR A N 1
ATOM 836 C CA . THR A 1 108 ? 0.452 -1.572 11.716 1.00 98.94 108 THR A CA 1
ATOM 837 C C . THR A 1 108 ? -0.182 -1.601 13.105 1.00 98.94 108 THR A C 1
ATOM 839 O O . THR A 1 108 ? -1.305 -1.131 13.278 1.00 98.94 108 THR A O 1
ATOM 842 N N . LEU A 1 109 ? 0.542 -2.082 14.120 1.00 98.94 109 LEU A N 1
ATOM 843 C CA . LEU A 1 109 ? 0.092 -2.025 15.512 1.00 98.94 109 LEU A CA 1
ATOM 844 C C . LEU A 1 109 ? -0.083 -0.583 15.986 1.00 98.94 109 LEU A C 1
ATOM 846 O O . LEU A 1 109 ? -1.068 -0.278 16.656 1.00 98.94 109 LEU A O 1
ATOM 850 N N . LEU A 1 110 ? 0.834 0.309 15.609 1.00 98.88 110 LEU A N 1
ATOM 851 C CA . LEU A 1 110 ? 0.728 1.723 15.945 1.00 98.88 110 LEU A CA 1
ATOM 852 C C . LEU A 1 110 ? -0.482 2.381 15.260 1.00 98.88 110 LEU A C 1
ATOM 854 O O . LEU A 1 110 ? -1.231 3.107 15.909 1.00 98.88 110 LEU A O 1
ATOM 858 N N . ALA A 1 111 ? -0.723 2.086 13.981 1.00 98.88 111 ALA A N 1
ATOM 859 C CA . ALA A 1 111 ? -1.907 2.558 13.263 1.00 98.88 111 ALA A CA 1
ATOM 860 C C . ALA A 1 111 ? -3.209 2.050 13.908 1.00 98.88 111 ALA A C 1
ATOM 862 O O . ALA A 1 111 ? -4.146 2.826 14.098 1.00 98.88 111 ALA A O 1
ATOM 863 N N . ARG A 1 112 ? -3.234 0.782 14.346 1.00 98.81 112 ARG A N 1
ATOM 864 C CA . ARG A 1 112 ? -4.354 0.203 15.100 1.00 98.81 112 ARG A CA 1
ATOM 865 C C . ARG A 1 112 ? -4.615 0.922 16.420 1.00 98.81 112 ARG A C 1
ATOM 867 O O . ARG A 1 112 ? -5.775 1.117 16.762 1.00 98.81 112 ARG A O 1
ATOM 874 N N . GLN A 1 113 ? -3.580 1.320 17.165 1.00 98.81 113 GLN A N 1
ATOM 875 C CA . GLN A 1 113 ? -3.756 2.050 18.433 1.00 98.81 113 GLN A CA 1
ATOM 876 C C . GLN A 1 113 ? -4.503 3.378 18.250 1.00 98.81 113 GLN A C 1
ATOM 878 O O . GLN A 1 113 ? -5.238 3.792 19.141 1.00 98.81 113 GLN A O 1
ATOM 883 N N . TYR A 1 114 ? -4.335 4.023 17.095 1.00 98.81 114 TYR A N 1
ATOM 884 C CA . TYR A 1 114 ? -5.038 5.256 16.737 1.00 98.81 114 TYR A CA 1
ATOM 885 C C . TYR A 1 114 ? -6.320 5.034 15.924 1.00 98.81 114 TYR A C 1
ATOM 887 O O . TYR A 1 114 ? -6.982 6.007 15.569 1.00 98.81 114 TYR A O 1
ATOM 895 N N . ASP A 1 115 ? -6.648 3.778 15.617 1.00 98.75 115 ASP A N 1
ATOM 896 C CA . ASP A 1 115 ? -7.724 3.378 14.711 1.00 98.75 115 ASP A CA 1
ATOM 897 C C . ASP A 1 115 ? -7.697 4.113 13.356 1.00 98.75 115 ASP A C 1
ATOM 899 O O . ASP A 1 115 ? -8.711 4.604 12.865 1.00 98.75 115 ASP A O 1
ATOM 903 N N . ILE A 1 116 ? -6.514 4.210 12.738 1.00 98.88 116 ILE A N 1
ATOM 904 C CA . ILE A 1 116 ? -6.347 4.793 11.396 1.00 98.88 116 ILE A CA 1
ATOM 905 C C . ILE A 1 116 ? -5.989 3.726 10.365 1.00 98.88 116 ILE A C 1
ATOM 907 O O . ILE A 1 116 ? -5.258 2.783 10.659 1.00 98.88 116 ILE A O 1
ATOM 911 N N . GLY A 1 117 ? -6.471 3.884 9.131 1.00 98.75 117 GLY A N 1
ATOM 912 C CA . GLY A 1 117 ? -6.117 2.969 8.047 1.00 98.75 117 GLY A CA 1
ATOM 913 C C . GLY A 1 117 ? -4.623 3.038 7.710 1.00 98.75 117 GLY A C 1
ATOM 914 O O . GLY A 1 117 ? -4.071 4.131 7.559 1.00 98.75 117 GLY A O 1
ATOM 915 N N . LEU A 1 118 ? -3.980 1.880 7.547 1.00 98.81 118 LEU A N 1
ATOM 916 C CA . LEU A 1 118 ? -2.621 1.759 7.018 1.00 98.81 118 LEU A CA 1
ATOM 917 C C . LEU A 1 118 ? -2.664 0.945 5.732 1.00 98.81 118 LEU A C 1
ATOM 919 O O . LEU A 1 118 ? -3.024 -0.227 5.744 1.00 98.81 118 LEU A O 1
ATOM 923 N N . ASN A 1 119 ? -2.281 1.568 4.625 1.00 98.81 119 ASN A N 1
ATOM 924 C CA . ASN A 1 119 ? -2.318 0.975 3.298 1.00 98.81 119 ASN A CA 1
ATOM 925 C C . ASN A 1 119 ? -0.906 0.624 2.809 1.00 98.81 119 ASN A C 1
ATOM 927 O O . ASN A 1 119 ? -0.041 1.493 2.744 1.00 98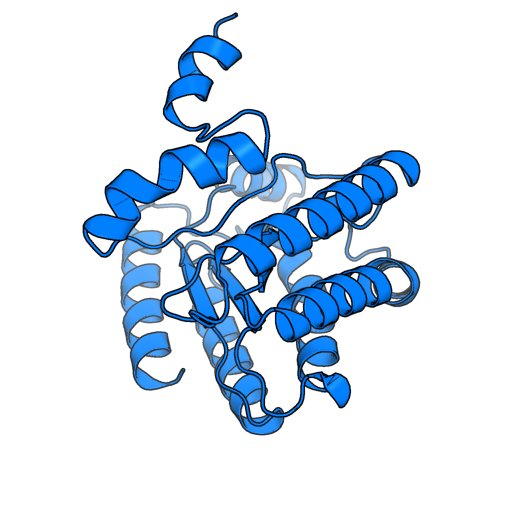.81 119 ASN A O 1
ATOM 931 N N . ILE A 1 120 ? -0.683 -0.633 2.432 1.00 98.81 120 ILE A N 1
ATOM 932 C CA . ILE A 1 120 ? 0.562 -1.086 1.802 1.00 98.81 120 ILE A CA 1
ATOM 933 C C . ILE A 1 120 ? 0.479 -0.801 0.299 1.00 98.81 120 ILE A C 1
ATOM 935 O O . ILE A 1 120 ? -0.376 -1.366 -0.391 1.00 98.81 120 ILE A O 1
ATOM 939 N N . ASP A 1 121 ? 1.345 0.082 -0.199 1.00 98.62 121 ASP A N 1
ATOM 940 C CA . ASP A 1 121 ? 1.423 0.425 -1.618 1.00 98.62 121 ASP A CA 1
ATOM 941 C C . ASP A 1 121 ? 1.984 -0.729 -2.457 1.00 98.62 121 ASP A C 1
ATOM 943 O O . ASP A 1 121 ? 2.834 -1.504 -2.020 1.00 98.62 121 ASP A O 1
ATOM 947 N N . ALA A 1 122 ? 1.499 -0.822 -3.695 1.00 98.12 122 ALA A N 1
ATOM 948 C CA . ALA A 1 122 ? 1.988 -1.776 -4.678 1.00 98.12 122 ALA A CA 1
ATOM 949 C C . ALA A 1 122 ? 3.025 -1.102 -5.577 1.00 98.12 122 ALA A C 1
ATOM 951 O O . ALA A 1 122 ? 2.730 -0.079 -6.203 1.00 98.12 122 ALA A O 1
ATOM 952 N N . GLU A 1 123 ? 4.191 -1.730 -5.673 1.00 97.06 123 GLU A N 1
ATOM 953 C CA . GLU A 1 123 ? 5.381 -1.232 -6.371 1.00 97.06 123 GLU A CA 1
ATOM 954 C C . GLU A 1 123 ? 5.583 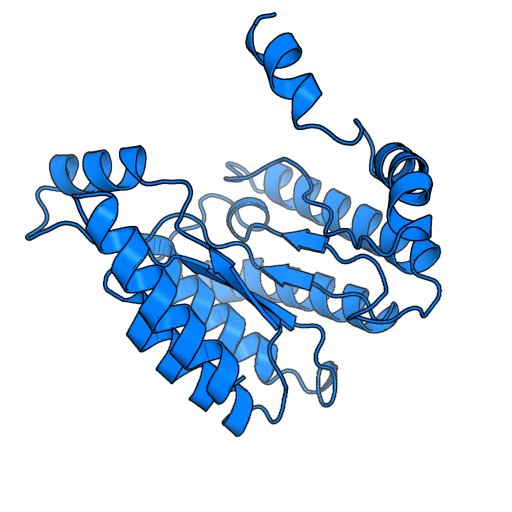-2.027 -7.683 1.00 97.06 123 GLU A C 1
ATOM 956 O O . GLU A 1 123 ? 4.615 -2.230 -8.430 1.00 97.06 123 GLU A O 1
ATOM 961 N N . GLU A 1 124 ? 6.798 -2.488 -7.992 1.00 96.94 124 GLU A N 1
ATOM 962 C CA . GLU A 1 124 ? 7.094 -3.297 -9.180 1.00 96.94 124 GLU A CA 1
ATOM 963 C C . GLU A 1 124 ? 6.516 -4.723 -9.108 1.00 96.94 124 GLU A C 1
ATOM 965 O O . GLU A 1 124 ? 6.369 -5.345 -8.052 1.00 96.94 124 GLU A O 1
ATOM 970 N N . ALA A 1 125 ? 6.220 -5.302 -10.274 1.00 96.56 125 ALA A N 1
ATOM 971 C CA . ALA A 1 125 ? 5.511 -6.573 -10.398 1.00 96.56 125 ALA A CA 1
ATOM 972 C C . ALA A 1 125 ? 6.267 -7.789 -9.826 1.00 96.56 125 ALA A C 1
ATOM 974 O O . ALA A 1 125 ? 5.634 -8.770 -9.429 1.00 96.56 125 ALA A O 1
ATOM 975 N N . ASP A 1 126 ? 7.595 -7.756 -9.750 1.00 94.88 126 ASP A N 1
ATOM 976 C CA . ASP A 1 126 ? 8.416 -8.829 -9.170 1.00 94.88 126 ASP A CA 1
ATOM 977 C C . ASP A 1 126 ? 8.422 -8.808 -7.628 1.00 94.88 126 ASP A C 1
ATOM 979 O O . ASP A 1 126 ? 8.863 -9.776 -6.997 1.00 94.88 126 ASP A O 1
ATOM 983 N N . ARG A 1 127 ? 7.933 -7.719 -7.016 1.00 96.62 127 ARG A N 1
ATOM 984 C CA . ARG A 1 127 ? 7.734 -7.586 -5.567 1.00 96.62 127 ARG A CA 1
ATOM 985 C C . ARG A 1 127 ? 6.356 -8.071 -5.110 1.00 96.62 127 ARG A C 1
ATOM 987 O O . ARG A 1 127 ? 6.173 -8.286 -3.916 1.00 96.62 127 ARG A O 1
ATOM 994 N N . LEU A 1 128 ? 5.415 -8.308 -6.032 1.00 97.69 128 LEU A N 1
ATOM 995 C CA . LEU A 1 128 ? 4.045 -8.718 -5.694 1.00 97.69 128 LEU A CA 1
ATOM 996 C C . LEU A 1 128 ? 4.020 -9.934 -4.757 1.00 97.69 128 LEU A C 1
ATOM 998 O O . LEU A 1 128 ? 3.416 -9.862 -3.696 1.00 97.69 128 LEU A O 1
ATOM 1002 N N . GLU A 1 129 ? 4.715 -11.016 -5.106 1.00 97.44 129 GLU A N 1
ATOM 1003 C CA . GLU A 1 129 ? 4.675 -12.265 -4.329 1.00 97.44 129 GLU A CA 1
ATOM 1004 C C . GLU A 1 129 ? 5.124 -12.049 -2.873 1.00 97.44 129 GLU A C 1
ATOM 1006 O O . GLU A 1 129 ? 4.384 -12.355 -1.946 1.00 97.44 129 GLU A O 1
ATOM 1011 N N . ILE A 1 130 ? 6.281 -11.407 -2.658 1.00 97.06 130 ILE A N 1
ATOM 1012 C CA . ILE A 1 130 ? 6.790 -11.153 -1.299 1.00 97.06 130 ILE A CA 1
ATOM 1013 C C . ILE A 1 130 ? 5.888 -10.183 -0.514 1.00 97.06 130 ILE A C 1
ATOM 1015 O O . ILE A 1 130 ? 5.781 -10.284 0.705 1.00 97.06 130 ILE A O 1
ATOM 1019 N N . SER A 1 131 ? 5.212 -9.248 -1.191 1.00 98.25 131 SER A N 1
ATOM 1020 C CA . SER A 1 131 ? 4.237 -8.368 -0.534 1.00 98.25 131 SER A CA 1
ATOM 1021 C C . SER A 1 131 ? 2.989 -9.125 -0.063 1.00 98.25 131 SER A C 1
ATOM 1023 O O . SER A 1 131 ? 2.457 -8.801 0.999 1.00 98.25 131 SER A O 1
ATOM 1025 N N . LEU A 1 132 ? 2.558 -10.161 -0.799 1.00 98.69 132 LEU A N 1
ATOM 1026 C CA . LEU A 1 132 ? 1.462 -11.041 -0.385 1.00 98.69 132 LEU A CA 1
ATOM 1027 C C . LEU A 1 132 ? 1.885 -11.926 0.790 1.00 98.69 132 LEU A C 1
ATOM 1029 O O . LEU A 1 132 ? 1.124 -12.040 1.744 1.00 98.69 132 LEU A O 1
ATOM 1033 N N . ASP A 1 133 ? 3.111 -12.457 0.783 1.00 98.50 133 ASP A N 1
ATOM 1034 C CA . ASP A 1 133 ? 3.643 -13.248 1.902 1.00 98.50 133 ASP A CA 1
ATOM 1035 C C . ASP A 1 133 ? 3.670 -12.430 3.216 1.00 98.50 133 ASP A C 1
ATOM 1037 O O . ASP A 1 133 ? 3.291 -12.912 4.288 1.00 98.50 133 ASP A O 1
ATOM 1041 N N . LEU A 1 134 ? 4.071 -11.154 3.136 1.00 98.69 134 LEU A N 1
ATOM 1042 C CA . LEU A 1 134 ? 4.051 -10.222 4.271 1.00 98.69 134 LEU A CA 1
ATOM 1043 C C . LEU A 1 134 ? 2.619 -9.909 4.736 1.00 98.69 134 LEU A C 1
ATOM 1045 O O . LEU A 1 134 ? 2.362 -9.875 5.943 1.00 98.69 134 LEU A O 1
ATOM 1049 N N . LEU A 1 135 ? 1.692 -9.689 3.797 1.00 98.81 135 LEU A N 1
ATOM 1050 C CA . LEU A 1 135 ? 0.281 -9.430 4.092 1.00 98.81 135 LEU A CA 1
ATOM 1051 C C . LEU A 1 135 ? -0.393 -10.637 4.759 1.00 98.81 135 LEU A C 1
ATOM 1053 O O . LEU A 1 135 ? -1.116 -10.448 5.738 1.00 98.81 135 LEU A O 1
ATOM 1057 N N . GLU A 1 136 ? -0.150 -11.852 4.253 1.00 98.81 136 GLU A N 1
ATOM 1058 C CA . GLU A 1 136 ? -0.637 -13.113 4.824 1.00 98.81 136 GLU A CA 1
ATOM 1059 C C . GLU A 1 136 ? -0.274 -13.164 6.305 1.00 98.81 136 GLU A C 1
ATOM 1061 O O . GLU A 1 136 ? -1.156 -13.212 7.160 1.00 98.81 136 GLU A O 1
ATOM 1066 N N . LYS A 1 137 ? 1.024 -13.055 6.617 1.00 98.81 137 LYS A N 1
ATOM 1067 C CA . LYS A 1 137 ? 1.525 -13.125 7.992 1.00 98.81 137 LYS A CA 1
ATOM 1068 C C . LYS A 1 137 ? 0.905 -12.035 8.877 1.00 98.81 137 LYS A C 1
ATOM 1070 O O . LYS A 1 137 ? 0.440 -12.339 9.976 1.00 98.81 137 LYS A O 1
ATOM 1075 N N . LEU A 1 138 ? 0.819 -10.800 8.374 1.00 98.88 138 LEU A N 1
ATOM 1076 C CA . LEU A 1 138 ? 0.255 -9.658 9.101 1.00 98.88 138 LEU A CA 1
ATOM 1077 C C . LEU A 1 138 ? -1.223 -9.869 9.461 1.00 98.88 138 LEU A C 1
ATOM 1079 O O . LEU A 1 138 ? -1.657 -9.532 10.563 1.00 98.88 138 LEU A O 1
ATOM 1083 N N . CYS A 1 139 ? -2.004 -10.465 8.559 1.00 98.81 139 CYS A N 1
ATOM 1084 C CA . CYS A 1 139 ? -3.426 -10.720 8.774 1.00 98.81 139 CYS A CA 1
ATOM 1085 C C . CYS A 1 139 ? -3.706 -11.777 9.855 1.00 98.81 139 CYS A C 1
ATOM 1087 O O . CYS A 1 139 ? -4.846 -11.874 10.308 1.00 98.81 139 CYS A O 1
ATOM 1089 N N . PHE A 1 140 ? -2.712 -12.540 10.311 1.00 98.81 140 PHE A N 1
ATOM 1090 C CA . PHE A 1 140 ? -2.877 -13.522 11.390 1.00 98.81 140 PHE A CA 1
ATOM 1091 C C . PHE A 1 140 ? -2.255 -13.091 12.724 1.00 98.81 140 PHE A C 1
ATOM 1093 O O . PHE A 1 140 ? -2.287 -13.863 13.681 1.00 98.81 140 PHE A O 1
ATOM 1100 N N . GLU A 1 141 ? -1.747 -11.860 12.836 1.00 98.81 141 GLU A N 1
ATOM 1101 C CA . GLU A 1 141 ? -1.253 -11.346 14.116 1.00 98.81 141 GLU A CA 1
ATOM 1102 C C . GLU A 1 141 ? -2.392 -11.238 15.150 1.00 98.81 141 GLU A C 1
ATOM 1104 O O . GLU A 1 141 ? -3.376 -10.529 14.898 1.00 98.81 141 GLU A O 1
ATOM 1109 N N . PRO A 1 142 ? -2.275 -11.877 16.335 1.00 98.62 142 PRO A N 1
ATOM 1110 C CA . PRO A 1 142 ? -3.325 -11.856 17.359 1.00 98.62 142 PRO A CA 1
ATOM 1111 C C . PRO A 1 142 ? -3.678 -10.441 17.825 1.00 98.62 142 PRO A C 1
ATOM 1113 O O . PRO A 1 142 ? -4.839 -10.116 18.058 1.00 98.62 142 PRO A O 1
ATOM 1116 N N . GLU A 1 143 ? -2.674 -9.571 17.899 1.00 98.75 143 GLU A N 1
ATOM 1117 C CA . GLU A 1 143 ? -2.810 -8.168 18.297 1.00 98.75 143 GLU A CA 1
ATOM 1118 C C . GLU A 1 143 ? -3.630 -7.340 17.287 1.00 98.75 143 GLU A C 1
ATOM 1120 O O . GLU A 1 143 ? -4.152 -6.281 17.632 1.00 98.75 143 GLU A O 1
ATOM 1125 N N . LEU A 1 144 ? -3.772 -7.827 16.047 1.00 98.81 144 LEU A N 1
ATOM 1126 C CA . LEU A 1 144 ? -4.561 -7.217 14.972 1.00 98.81 144 LEU A CA 1
ATOM 1127 C C . LEU A 1 144 ? -5.921 -7.904 14.770 1.00 98.81 144 LEU A C 1
ATOM 1129 O O . LEU A 1 144 ? -6.638 -7.569 13.819 1.00 98.81 144 LEU A O 1
ATOM 1133 N N . ALA A 1 145 ? -6.288 -8.869 15.618 1.00 98.31 145 ALA A N 1
ATOM 1134 C CA . ALA A 1 145 ? -7.576 -9.548 15.539 1.00 98.31 145 ALA A CA 1
ATOM 1135 C C . ALA A 1 145 ? -8.740 -8.558 15.735 1.00 98.31 145 ALA A C 1
ATOM 1137 O O . ALA A 1 145 ? -8.682 -7.650 16.570 1.00 98.31 145 ALA A O 1
ATOM 1138 N N . GLY A 1 146 ? -9.792 -8.721 14.928 1.00 96.75 146 GLY A N 1
ATOM 1139 C CA . GLY A 1 146 ? -10.989 -7.871 14.948 1.00 96.75 146 GLY A CA 1
ATOM 1140 C C . GLY A 1 146 ? -10.807 -6.462 14.368 1.00 96.75 146 GLY A C 1
ATOM 1141 O O . GLY A 1 146 ? -11.779 -5.716 14.297 1.00 96.75 146 GLY A O 1
ATOM 1142 N N . TRP A 1 147 ? -9.598 -6.089 13.935 1.00 98.75 147 TRP A N 1
ATOM 1143 C CA . TRP A 1 147 ? -9.324 -4.775 13.355 1.00 98.75 147 TRP A CA 1
ATOM 1144 C C . TRP A 1 147 ? -9.228 -4.828 11.826 1.00 98.75 147 TRP A C 1
ATOM 1146 O O . TRP A 1 147 ? -8.511 -5.655 11.258 1.00 98.75 147 TRP A O 1
ATOM 1156 N N . ASN A 1 148 ? -9.937 -3.914 11.161 1.00 98.69 148 ASN A N 1
ATOM 1157 C CA . ASN A 1 148 ? -10.142 -3.909 9.707 1.00 98.69 148 ASN A CA 1
ATOM 1158 C C . ASN A 1 148 ? -9.376 -2.785 8.983 1.00 98.69 148 ASN A C 1
ATOM 1160 O O . ASN A 1 148 ? -9.664 -2.496 7.828 1.00 98.69 148 ASN A O 1
ATOM 1164 N N . GLY A 1 149 ? -8.422 -2.127 9.651 1.00 98.62 149 GLY A N 1
ATOM 1165 C CA . GLY A 1 149 ? -7.668 -0.998 9.088 1.00 98.62 149 GLY A CA 1
ATOM 1166 C C . GLY A 1 149 ? -6.465 -1.375 8.219 1.00 98.62 149 GLY A C 1
ATOM 1167 O O . GLY A 1 149 ? -5.722 -0.487 7.804 1.00 98.62 149 GLY A O 1
ATOM 1168 N N . ILE A 1 150 ? -6.253 -2.669 7.948 1.00 98.88 150 ILE A N 1
ATOM 1169 C CA . ILE A 1 150 ? -5.199 -3.132 7.037 1.00 98.88 150 ILE A CA 1
ATOM 1170 C C . ILE A 1 150 ? -5.660 -2.891 5.600 1.00 98.88 150 ILE A C 1
ATOM 1172 O O . ILE A 1 150 ? -6.648 -3.477 5.143 1.00 98.88 150 ILE A O 1
ATOM 1176 N N . GLY A 1 151 ? -4.923 -2.045 4.890 1.00 98.69 151 GLY A N 1
ATOM 1177 C CA . GLY A 1 151 ? -5.121 -1.758 3.481 1.00 98.69 151 GLY A CA 1
ATOM 1178 C C . GLY A 1 151 ? -4.027 -2.321 2.588 1.00 98.69 151 GLY A C 1
ATOM 1179 O O . GLY A 1 151 ? -2.873 -2.462 2.994 1.00 98.69 151 GLY A O 1
ATOM 1180 N N . PHE A 1 152 ? -4.398 -2.634 1.351 1.00 98.81 152 PHE A N 1
ATOM 1181 C CA . PHE A 1 152 ? -3.493 -3.205 0.361 1.00 98.81 152 PHE A CA 1
ATOM 1182 C C . PHE A 1 152 ? -3.855 -2.727 -1.046 1.00 98.81 152 PHE A C 1
ATOM 1184 O O . PHE A 1 152 ? -5.029 -2.729 -1.438 1.00 98.81 152 PHE A O 1
ATOM 1191 N N . VAL A 1 153 ? -2.851 -2.314 -1.820 1.00 98.81 153 VAL A N 1
ATOM 1192 C CA . VAL A 1 153 ? -3.041 -1.872 -3.207 1.00 98.81 153 VAL A CA 1
ATOM 1193 C C . VAL A 1 153 ? -2.933 -3.051 -4.166 1.00 98.81 153 VAL A C 1
ATOM 1195 O O . VAL A 1 153 ? -2.041 -3.885 -4.061 1.00 98.81 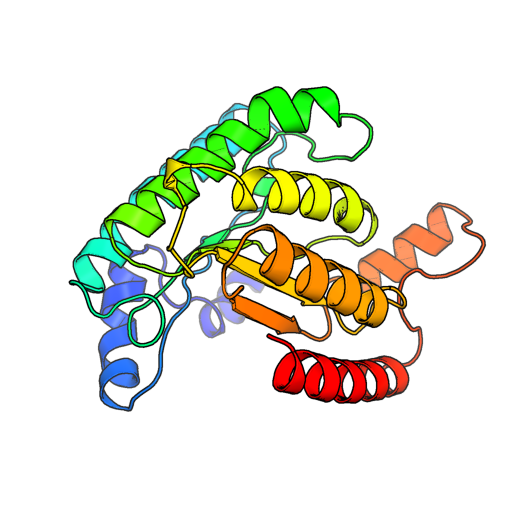153 VAL A O 1
ATOM 1198 N N . ILE A 1 154 ? -3.803 -3.076 -5.173 1.00 98.69 154 ILE A N 1
ATOM 1199 C CA . ILE A 1 154 ? -3.700 -3.996 -6.311 1.00 98.69 154 ILE A CA 1
ATOM 1200 C C . ILE A 1 154 ? -3.741 -3.222 -7.629 1.00 98.69 154 ILE A C 1
ATOM 1202 O O . ILE A 1 154 ? -4.505 -2.267 -7.790 1.00 98.69 154 ILE A O 1
ATOM 1206 N N . GLN A 1 155 ? -2.914 -3.633 -8.591 1.00 98.88 155 GLN A N 1
ATOM 1207 C CA . GLN A 1 155 ? -2.694 -2.899 -9.839 1.00 98.88 155 GLN A CA 1
ATOM 1208 C C . GLN A 1 155 ? -3.341 -3.627 -11.029 1.00 98.88 155 GLN A C 1
ATOM 1210 O O . GLN A 1 155 ? -2.870 -4.673 -11.477 1.00 98.88 155 GLN A O 1
ATOM 1215 N N . ALA A 1 156 ? -4.423 -3.070 -11.574 1.00 98.81 156 ALA A N 1
ATOM 1216 C CA . ALA A 1 156 ? -5.218 -3.655 -12.656 1.00 98.81 156 ALA A CA 1
ATOM 1217 C C . ALA A 1 156 ? -4.469 -3.822 -13.988 1.00 98.81 156 ALA A C 1
ATOM 1219 O O . ALA A 1 156 ? -4.900 -4.607 -14.830 1.00 98.81 156 ALA A O 1
ATOM 1220 N N . TYR A 1 157 ? -3.352 -3.124 -14.198 1.00 98.75 157 TYR A N 1
ATOM 1221 C CA . TYR A 1 157 ? -2.518 -3.313 -15.383 1.00 98.75 157 TYR A CA 1
ATOM 1222 C C . TYR A 1 157 ? -1.778 -4.663 -15.406 1.00 98.75 157 TYR A C 1
ATOM 1224 O O . TYR A 1 157 ? -1.277 -5.039 -16.462 1.00 98.75 157 TYR A O 1
ATOM 1232 N N . GLN A 1 158 ? -1.721 -5.397 -14.283 1.00 98.81 158 GLN A N 1
ATOM 1233 C CA . GLN A 1 158 ? -1.076 -6.700 -14.196 1.00 98.81 158 GLN A CA 1
ATOM 1234 C C . GLN A 1 158 ? -2.082 -7.780 -14.560 1.00 98.81 158 GLN A C 1
ATOM 1236 O O . GLN A 1 158 ? -3.199 -7.806 -14.038 1.00 98.81 158 GLN A O 1
ATOM 1241 N N . LYS A 1 159 ? -1.643 -8.751 -15.361 1.00 98.62 159 LYS A N 1
ATOM 1242 C CA . LYS A 1 159 ? -2.463 -9.914 -15.736 1.00 98.62 159 LYS A CA 1
ATOM 1243 C C . LYS A 1 159 ? -2.905 -10.742 -14.518 1.00 98.62 159 LYS A C 1
ATOM 1245 O O . LYS A 1 159 ? -3.947 -11.385 -14.557 1.00 98.62 159 LYS A O 1
ATOM 1250 N N . ARG A 1 160 ? -2.131 -10.691 -13.425 1.00 98.62 160 ARG A N 1
ATOM 1251 C CA . ARG A 1 160 ? -2.397 -11.393 -12.158 1.00 98.62 160 ARG A CA 1
ATOM 1252 C C . ARG A 1 160 ? -3.466 -10.731 -11.281 1.00 98.62 160 ARG A C 1
ATOM 1254 O O . ARG A 1 160 ? -3.971 -11.390 -10.383 1.00 98.62 160 ARG A O 1
ATOM 1261 N N . CYS A 1 161 ? -3.841 -9.469 -11.519 1.00 98.69 161 CYS A N 1
ATOM 1262 C CA . CYS A 1 161 ? -4.721 -8.711 -10.613 1.00 98.69 161 CYS A CA 1
ATOM 1263 C C . CYS A 1 161 ? -6.051 -9.425 -10.272 1.00 98.69 161 CYS A C 1
ATOM 1265 O O . CYS A 1 161 ? -6.382 -9.504 -9.088 1.00 98.69 161 CYS A O 1
ATOM 1267 N N . PRO A 1 162 ? -6.782 -10.040 -11.228 1.00 98.19 162 PRO A N 1
ATOM 1268 C CA . PRO A 1 162 ? -7.988 -10.801 -10.899 1.00 98.19 162 PRO A CA 1
ATOM 1269 C C . PRO A 1 162 ? -7.738 -11.991 -9.961 1.00 98.19 162 PRO A C 1
ATOM 1271 O O . PRO A 1 162 ? -8.580 -12.264 -9.109 1.00 98.19 162 PRO A O 1
ATOM 1274 N N . LEU A 1 163 ? -6.593 -12.670 -10.096 1.00 98.44 163 LEU A N 1
ATOM 1275 C CA . LEU A 1 163 ? -6.215 -13.813 -9.257 1.00 98.44 163 LEU A CA 1
ATOM 1276 C C . LEU A 1 163 ? -5.799 -13.363 -7.855 1.00 98.44 163 LEU A C 1
ATOM 1278 O O . LEU A 1 163 ? -6.173 -13.992 -6.871 1.00 98.44 163 LEU A O 1
ATOM 1282 N N . VAL A 1 164 ? -5.099 -12.229 -7.756 1.00 98.62 164 VAL A N 1
ATOM 1283 C CA . VAL A 1 164 ? -4.780 -11.611 -6.461 1.00 98.62 164 VAL A CA 1
ATOM 1284 C C . VAL A 1 164 ? -6.062 -11.268 -5.705 1.00 98.62 164 VAL A C 1
ATOM 1286 O O . VAL A 1 164 ? -6.129 -11.489 -4.505 1.00 98.62 164 VAL A O 1
ATOM 1289 N N . ILE A 1 165 ? -7.118 -10.800 -6.381 1.00 98.50 165 ILE A N 1
ATOM 1290 C CA . ILE A 1 165 ? -8.410 -10.564 -5.717 1.00 98.50 165 ILE A CA 1
ATOM 1291 C C . ILE A 1 165 ? -8.994 -11.864 -5.154 1.00 98.50 165 ILE A C 1
ATOM 1293 O O . ILE A 1 165 ? -9.521 -11.841 -4.048 1.00 98.50 165 ILE A O 1
ATOM 1297 N N . ASP A 1 166 ? -8.915 -12.986 -5.876 1.00 98.25 166 ASP A N 1
ATOM 1298 C CA . ASP A 1 166 ? -9.388 -14.272 -5.342 1.00 98.25 166 ASP A CA 1
ATOM 1299 C C . ASP A 1 166 ? -8.608 -14.689 -4.092 1.00 98.25 166 ASP A C 1
ATOM 1301 O O . ASP A 1 166 ? -9.219 -15.053 -3.089 1.00 98.25 166 ASP A O 1
ATOM 1305 N N . TYR A 1 167 ? -7.282 -14.543 -4.123 1.00 98.62 167 TYR A N 1
ATOM 1306 C CA . TYR A 1 167 ? -6.430 -14.763 -2.957 1.00 98.62 167 TYR A CA 1
ATOM 1307 C C . TYR A 1 167 ? -6.809 -13.851 -1.776 1.00 98.62 167 TYR A C 1
ATOM 1309 O O . TYR A 1 167 ? -6.970 -14.327 -0.657 1.00 98.62 167 TYR A O 1
ATOM 1317 N N . LEU A 1 168 ? -7.020 -12.552 -2.012 1.00 98.50 168 LEU A N 1
ATOM 1318 C CA . LEU A 1 168 ? -7.370 -11.592 -0.960 1.00 98.50 168 LEU A CA 1
ATOM 1319 C C . LEU A 1 168 ? -8.747 -11.864 -0.342 1.00 98.50 168 LEU A C 1
ATOM 1321 O O . LEU A 1 168 ? -8.933 -11.639 0.851 1.00 98.50 168 LEU A O 1
ATOM 1325 N N . VAL A 1 169 ? -9.708 -12.352 -1.131 1.00 97.94 169 VAL A N 1
ATOM 1326 C CA . VAL A 1 169 ? -11.034 -12.757 -0.634 1.00 97.94 169 VAL A CA 1
ATOM 1327 C C . VAL A 1 169 ? -10.914 -13.968 0.292 1.00 97.94 169 VAL A C 1
ATOM 1329 O O . VAL A 1 169 ? -11.506 -13.981 1.372 1.00 97.94 169 VAL A O 1
ATOM 1332 N N . ASP A 1 170 ? -10.125 -14.965 -0.103 1.00 98.44 170 ASP A N 1
ATOM 1333 C CA . ASP A 1 170 ? -9.835 -16.130 0.733 1.00 98.44 170 ASP A CA 1
ATOM 1334 C C . ASP A 1 170 ? -9.075 -15.738 2.015 1.00 98.44 170 ASP A C 1
ATOM 1336 O O . ASP A 1 170 ? -9.486 -16.110 3.116 1.00 98.44 170 ASP A O 1
ATOM 1340 N N . LEU A 1 171 ? -8.041 -14.897 1.907 1.00 98.62 171 LEU A N 1
ATOM 1341 C CA . LEU A 1 171 ? -7.296 -14.375 3.054 1.00 98.62 171 LEU A CA 1
ATOM 1342 C C . LEU A 1 171 ? -8.201 -13.619 4.032 1.00 98.62 171 LEU A C 1
ATOM 1344 O O . LEU A 1 171 ? -8.151 -13.878 5.235 1.00 98.62 171 LEU A O 1
ATOM 1348 N N . ALA A 1 172 ? -9.046 -12.709 3.543 1.00 97.94 172 ALA A N 1
ATOM 1349 C CA . ALA A 1 172 ? -9.996 -11.964 4.368 1.00 97.94 172 ALA A CA 1
ATOM 1350 C C . ALA A 1 172 ? -10.938 -12.906 5.142 1.00 97.94 172 ALA A C 1
ATOM 1352 O O . ALA A 1 172 ? -11.160 -12.720 6.341 1.00 97.94 172 ALA A O 1
ATOM 1353 N N . SER A 1 173 ? -11.422 -13.965 4.481 1.00 97.81 173 SER A N 1
ATOM 1354 C CA . SER A 1 173 ? -12.258 -15.003 5.092 1.00 97.81 173 SER A CA 1
ATOM 1355 C C . SER A 1 173 ? -11.511 -15.778 6.184 1.00 97.81 173 SER A C 1
ATOM 1357 O O . SER A 1 173 ? -11.950 -15.813 7.337 1.00 97.81 173 SER A O 1
ATOM 1359 N N . ARG A 1 174 ? -10.338 -16.344 5.862 1.00 98.56 174 ARG A N 1
ATOM 1360 C CA . ARG A 1 174 ? -9.536 -17.149 6.800 1.00 98.56 174 ARG A CA 1
ATOM 1361 C C . ARG A 1 174 ? -9.055 -16.341 8.004 1.00 98.56 174 ARG A C 1
ATOM 1363 O O . ARG A 1 174 ? -9.075 -16.844 9.125 1.00 98.56 174 ARG A O 1
ATOM 1370 N N . SER A 1 175 ? -8.661 -15.089 7.783 1.00 98.44 175 SER A N 1
ATOM 1371 C CA . SER A 1 175 ? -8.185 -14.177 8.832 1.00 98.44 175 SER A CA 1
ATOM 1372 C C . SER A 1 175 ? -9.299 -13.390 9.535 1.00 98.44 175 SER A C 1
ATOM 1374 O O . SER A 1 175 ? -9.015 -12.610 10.445 1.00 98.44 175 SER A O 1
ATOM 1376 N N . ARG A 1 176 ? -10.566 -13.625 9.157 1.00 98.00 176 ARG A N 1
ATOM 1377 C CA . ARG A 1 176 ? -11.778 -13.052 9.769 1.00 98.00 176 ARG A CA 1
ATOM 1378 C C . ARG A 1 176 ? -11.753 -11.524 9.861 1.00 98.00 176 ARG A C 1
ATOM 1380 O O . ARG A 1 176 ? -12.069 -10.952 10.906 1.00 98.00 176 ARG A O 1
ATOM 1387 N N . ARG A 1 177 ? -11.385 -10.861 8.766 1.00 97.38 177 ARG A N 1
ATOM 1388 C CA . ARG A 1 177 ? -11.328 -9.395 8.683 1.00 97.38 177 ARG A CA 1
ATOM 1389 C C . ARG A 1 177 ? -11.849 -8.890 7.349 1.00 97.38 177 ARG A C 1
ATOM 1391 O O . ARG A 1 177 ? -11.851 -9.604 6.352 1.00 97.38 177 ARG A O 1
ATOM 1398 N N . ARG A 1 178 ? -12.227 -7.619 7.327 1.00 97.75 178 ARG A N 1
ATOM 1399 C CA . ARG A 1 178 ? -12.438 -6.864 6.096 1.00 97.75 178 ARG A CA 1
ATOM 1400 C C . ARG A 1 178 ? -11.137 -6.158 5.723 1.00 97.75 178 ARG A C 1
ATOM 1402 O O . ARG A 1 178 ? -10.620 -5.390 6.527 1.00 97.75 178 ARG A O 1
ATOM 1409 N N . LEU A 1 179 ? -10.619 -6.414 4.525 1.00 98.19 179 LEU A N 1
ATOM 1410 C CA . LEU A 1 179 ? -9.427 -5.736 4.007 1.00 98.19 179 LEU A CA 1
ATOM 1411 C C . LEU A 1 179 ? -9.811 -4.458 3.254 1.00 98.19 179 LEU A C 1
ATOM 1413 O O . LEU A 1 179 ? -10.750 -4.456 2.456 1.00 98.19 179 LEU A O 1
ATOM 1417 N N . MET A 1 180 ? -9.053 -3.380 3.459 1.00 98.38 180 MET A N 1
ATOM 1418 C CA . MET A 1 180 ? -9.224 -2.128 2.718 1.00 98.38 180 MET A CA 1
ATOM 1419 C C . MET A 1 180 ? -8.459 -2.193 1.388 1.00 98.38 180 MET A C 1
ATOM 1421 O O . MET A 1 180 ? -7.282 -1.853 1.308 1.00 98.38 180 MET A O 1
ATOM 1425 N N . ILE A 1 181 ? -9.114 -2.646 0.319 1.00 98.38 181 ILE A N 1
ATOM 1426 C CA . ILE A 1 181 ? -8.443 -2.844 -0.974 1.00 98.38 181 ILE A CA 1
ATOM 1427 C C . ILE A 1 181 ? -8.508 -1.587 -1.845 1.00 98.38 181 ILE A C 1
ATOM 1429 O O . ILE A 1 181 ? -9.584 -1.157 -2.265 1.00 98.38 181 ILE A O 1
ATOM 1433 N N . ARG A 1 182 ? -7.341 -1.030 -2.189 1.00 98.62 182 ARG A N 1
ATOM 1434 C CA . ARG A 1 182 ? -7.222 0.078 -3.146 1.00 98.62 182 ARG A CA 1
ATOM 1435 C C . ARG A 1 182 ? -6.928 -0.473 -4.542 1.00 98.62 182 ARG A C 1
ATOM 1437 O O . ARG A 1 182 ? -5.805 -0.861 -4.858 1.00 98.62 182 ARG A O 1
ATOM 1444 N N . LEU A 1 183 ? -7.943 -0.470 -5.402 1.00 98.62 183 LEU A N 1
ATOM 1445 C CA . LEU A 1 183 ? -7.793 -0.835 -6.810 1.00 98.62 183 LEU A CA 1
ATOM 1446 C C . LEU A 1 183 ? -7.278 0.358 -7.627 1.00 98.62 183 LEU A C 1
ATOM 1448 O O . LEU A 1 183 ? -7.978 1.360 -7.798 1.00 98.62 183 LEU A O 1
ATOM 1452 N N . VAL A 1 184 ? -6.078 0.223 -8.190 1.00 98.69 184 VAL A N 1
ATOM 1453 C CA . VAL A 1 184 ? -5.458 1.215 -9.084 1.00 98.69 184 VAL A CA 1
ATOM 1454 C C . VAL A 1 184 ? -5.215 0.622 -10.467 1.00 98.69 184 VAL A C 1
ATOM 1456 O O . VAL A 1 184 ? -5.304 -0.588 -10.660 1.00 98.69 184 VAL A O 1
ATOM 1459 N N . LYS A 1 185 ? -4.882 1.457 -11.458 1.00 98.62 185 LYS A N 1
ATOM 1460 C CA . LYS A 1 185 ? -4.379 0.949 -12.746 1.00 98.62 185 LYS A CA 1
ATOM 1461 C C . LYS A 1 185 ? -2.946 0.439 -12.598 1.00 98.62 185 LYS A C 1
ATOM 1463 O O . LYS A 1 185 ? -2.702 -0.729 -12.867 1.00 98.62 185 LYS A O 1
ATOM 1468 N N . GLY A 1 186 ? -2.048 1.288 -12.106 1.00 97.88 186 GLY A N 1
ATOM 1469 C CA . GLY A 1 186 ? -0.623 1.008 -11.914 1.00 97.88 186 GLY A CA 1
ATOM 1470 C C . GLY A 1 186 ? 0.222 2.208 -12.347 1.00 97.88 186 GLY A C 1
ATOM 1471 O O . GLY A 1 186 ? -0.207 2.956 -13.226 1.00 97.88 186 GLY A O 1
ATOM 1472 N N . ALA A 1 187 ? 1.375 2.412 -11.707 1.00 97.81 187 ALA A N 1
ATOM 1473 C CA . ALA A 1 187 ? 2.213 3.606 -11.885 1.00 97.81 187 ALA A CA 1
ATOM 1474 C C . ALA A 1 187 ? 3.573 3.325 -12.556 1.00 97.81 187 ALA A C 1
ATOM 1476 O O . ALA A 1 187 ? 4.250 4.260 -12.963 1.00 97.81 187 ALA A O 1
ATOM 1477 N N . TYR A 1 188 ? 3.950 2.052 -12.724 1.00 97.62 188 TYR A N 1
ATOM 1478 C CA . TYR A 1 188 ? 5.300 1.646 -13.141 1.00 97.62 188 TYR A CA 1
ATOM 1479 C C . TYR A 1 188 ? 5.357 1.078 -14.572 1.00 97.62 188 TYR A C 1
ATOM 1481 O O . TYR A 1 188 ? 6.276 0.338 -14.908 1.00 97.62 188 TYR A O 1
ATOM 1489 N N . TRP A 1 189 ? 4.368 1.380 -15.425 1.00 98.62 189 TRP A N 1
ATOM 1490 C CA . TRP A 1 189 ? 4.175 0.692 -16.714 1.00 98.62 189 TRP A CA 1
ATOM 1491 C C . TRP A 1 189 ? 5.412 0.741 -17.623 1.00 98.62 189 TRP A C 1
ATOM 1493 O O . TRP A 1 189 ? 5.845 -0.303 -18.102 1.00 98.62 189 TRP A O 1
ATOM 1503 N N . ASP A 1 190 ? 6.023 1.913 -17.814 1.00 98.25 190 ASP A N 1
ATOM 1504 C CA . ASP A 1 190 ? 7.218 2.061 -18.655 1.00 98.25 190 ASP A CA 1
ATOM 1505 C C . ASP A 1 190 ? 8.405 1.235 -18.132 1.00 98.25 190 ASP A C 1
ATOM 1507 O O . ASP A 1 190 ? 9.083 0.551 -18.905 1.00 98.25 190 ASP A O 1
ATOM 1511 N N . SER A 1 191 ? 8.620 1.233 -16.813 1.00 97.62 191 SER A N 1
ATOM 1512 C CA . SER A 1 191 ? 9.658 0.426 -16.157 1.00 97.62 191 SER A CA 1
ATOM 1513 C C . SER A 1 191 ? 9.402 -1.073 -16.314 1.00 97.62 191 SER A C 1
ATOM 1515 O O . SER A 1 191 ? 10.336 -1.830 -16.569 1.00 97.62 191 SER A O 1
ATOM 1517 N N . GLU A 1 192 ? 8.142 -1.506 -16.224 1.00 98.44 192 GLU A N 1
ATOM 1518 C CA . GLU A 1 192 ? 7.741 -2.903 -16.416 1.00 98.44 192 GLU A CA 1
ATOM 1519 C C . GLU A 1 192 ? 7.984 -3.390 -17.849 1.00 98.44 192 GLU A C 1
ATOM 1521 O O . GLU A 1 192 ? 8.508 -4.489 -18.053 1.00 98.44 192 GLU A O 1
ATOM 1526 N N . ILE A 1 193 ? 7.652 -2.564 -18.849 1.00 98.50 193 ILE A N 1
ATOM 1527 C CA . ILE A 1 193 ? 7.943 -2.863 -20.257 1.00 98.50 193 ILE A CA 1
ATOM 1528 C C . ILE A 1 193 ? 9.453 -2.965 -20.476 1.00 98.50 193 ILE A C 1
ATOM 1530 O O . ILE A 1 193 ? 9.924 -3.954 -21.044 1.00 98.50 193 ILE A O 1
ATOM 1534 N N . LYS A 1 194 ? 10.211 -1.973 -19.992 1.00 98.31 194 LYS A N 1
ATOM 1535 C CA . LYS A 1 194 ? 11.671 -1.937 -20.120 1.00 98.31 194 LYS A CA 1
ATOM 1536 C C . LYS A 1 194 ? 12.321 -3.163 -19.483 1.00 98.31 194 LYS A C 1
ATOM 1538 O O . LYS A 1 194 ? 13.143 -3.811 -20.125 1.00 98.31 194 LYS A O 1
ATOM 1543 N N . ARG A 1 195 ? 11.952 -3.501 -18.244 1.00 97.25 195 ARG A N 1
ATOM 1544 C CA . ARG A 1 195 ? 12.521 -4.647 -17.525 1.00 97.25 195 ARG A CA 1
ATOM 1545 C C . ARG A 1 195 ? 12.277 -5.955 -18.268 1.00 97.25 195 ARG A C 1
ATOM 1547 O O . ARG A 1 195 ? 13.229 -6.683 -18.516 1.00 97.25 195 ARG A O 1
ATOM 1554 N N . ALA A 1 196 ? 11.033 -6.225 -18.665 1.00 97.81 196 ALA A N 1
ATOM 1555 C CA . ALA A 1 196 ? 10.697 -7.473 -19.349 1.00 97.81 196 ALA A CA 1
ATOM 1556 C C . ALA A 1 196 ? 11.464 -7.644 -20.674 1.00 97.81 196 ALA A C 1
ATOM 1558 O O . ALA A 1 196 ? 11.862 -8.756 -21.010 1.00 97.81 196 ALA A O 1
ATOM 1559 N N . GLN A 1 197 ? 11.708 -6.546 -21.404 1.00 98.38 197 GLN A N 1
ATOM 1560 C CA . GLN A 1 197 ? 12.546 -6.555 -22.609 1.00 98.38 197 GLN A CA 1
ATOM 1561 C C . GLN A 1 197 ? 14.024 -6.801 -22.289 1.00 98.38 197 GLN A C 1
ATOM 1563 O O . GLN A 1 197 ? 14.658 -7.612 -22.958 1.00 98.38 197 GLN A O 1
ATOM 1568 N N . MET A 1 198 ? 14.573 -6.117 -21.280 1.00 98.19 198 MET A N 1
ATOM 1569 C CA . MET A 1 198 ? 15.979 -6.260 -20.885 1.00 98.19 198 MET A CA 1
ATOM 1570 C C . MET A 1 198 ? 16.306 -7.662 -20.362 1.00 98.19 198 MET A C 1
ATOM 1572 O O . MET A 1 198 ? 17.387 -8.174 -20.633 1.00 98.19 198 MET A O 1
ATOM 1576 N N . GLU A 1 199 ? 15.383 -8.274 -19.623 1.00 96.50 199 GLU A N 1
ATOM 1577 C CA . GLU A 1 199 ? 15.544 -9.621 -19.065 1.00 96.50 199 GLU A CA 1
ATOM 1578 C C . GLU A 1 199 ? 15.203 -10.735 -20.068 1.00 96.50 199 GLU A C 1
ATOM 1580 O O . GLU A 1 199 ? 15.426 -11.906 -19.773 1.00 96.50 199 GLU A O 1
ATOM 1585 N N . GLY A 1 200 ? 14.677 -10.398 -21.253 1.00 96.56 200 GLY A N 1
ATOM 1586 C CA . GLY A 1 200 ? 14.329 -11.384 -22.280 1.00 96.56 200 GLY A CA 1
ATOM 1587 C C . GLY A 1 200 ? 13.241 -12.368 -21.838 1.00 96.56 200 GLY A C 1
ATOM 1588 O O . GLY A 1 200 ? 13.298 -13.544 -22.194 1.00 96.56 200 GLY A O 1
ATOM 1589 N N . LEU A 1 201 ? 12.274 -11.906 -21.036 1.00 96.12 201 LEU A N 1
ATOM 1590 C CA . LEU A 1 201 ? 11.202 -12.755 -20.509 1.00 96.12 201 LEU A CA 1
ATOM 1591 C C . LEU A 1 201 ? 10.277 -13.259 -21.629 1.00 96.12 201 LEU A C 1
ATOM 1593 O O . LEU A 1 201 ? 10.106 -12.608 -22.658 1.00 96.12 201 LEU A O 1
ATOM 1597 N N . GLU A 1 202 ? 9.587 -14.378 -21.384 1.00 96.94 202 GLU A N 1
ATOM 1598 C CA . GLU A 1 202 ? 8.604 -14.956 -22.320 1.00 96.94 202 GLU A CA 1
ATOM 1599 C C . GLU A 1 202 ? 7.427 -14.014 -22.646 1.00 96.94 202 GLU A C 1
ATOM 1601 O O . GLU A 1 202 ? 6.743 -14.172 -23.658 1.00 96.94 202 GLU A O 1
ATOM 1606 N N . GLY A 1 203 ? 7.180 -13.012 -21.798 1.00 97.19 203 GLY A N 1
ATOM 1607 C CA . GLY A 1 203 ? 6.166 -11.995 -22.022 1.00 97.19 203 GLY A CA 1
ATOM 1608 C C . GLY A 1 203 ? 6.128 -10.924 -20.935 1.00 97.19 203 GLY A C 1
ATOM 1609 O O . GLY A 1 203 ? 6.872 -10.947 -19.959 1.00 97.19 203 GLY A O 1
ATOM 1610 N N . TYR A 1 204 ? 5.215 -9.966 -21.104 1.00 98.38 204 TYR A N 1
ATOM 1611 C CA . TYR A 1 204 ? 5.042 -8.856 -20.166 1.00 98.38 204 TYR A CA 1
ATOM 1612 C C . TYR A 1 204 ? 4.150 -9.240 -18.975 1.00 98.38 204 TYR A C 1
ATOM 1614 O O . TYR A 1 204 ? 3.073 -9.815 -19.198 1.00 98.38 204 TYR A O 1
ATOM 1622 N N . PRO A 1 205 ? 4.506 -8.856 -17.734 1.00 98.06 205 PRO A N 1
ATOM 1623 C CA . PRO A 1 205 ? 3.621 -9.019 -16.575 1.00 98.06 205 PRO A CA 1
ATOM 1624 C C . PRO A 1 205 ? 2.411 -8.069 -16.633 1.00 98.06 205 PRO A C 1
ATOM 1626 O O . PRO A 1 205 ? 1.379 -8.319 -15.999 1.00 98.06 205 PRO A O 1
ATOM 1629 N N . VAL A 1 206 ? 2.523 -7.003 -17.432 1.00 98.69 206 VAL A N 1
ATOM 1630 C CA . VAL A 1 206 ? 1.502 -5.974 -17.647 1.00 98.69 206 VAL A CA 1
ATOM 1631 C C . VAL A 1 206 ? 0.871 -6.055 -19.039 1.00 98.69 206 VAL A C 1
ATOM 1633 O O . VAL A 1 206 ? 1.438 -6.618 -19.977 1.00 98.69 206 VAL A O 1
ATOM 1636 N N . TYR A 1 207 ? -0.325 -5.488 -19.194 1.00 98.75 207 TYR A N 1
ATOM 1637 C CA . TYR A 1 207 ? -0.927 -5.285 -20.513 1.00 98.75 207 TYR A CA 1
ATOM 1638 C C . TYR A 1 207 ? -0.164 -4.227 -21.320 1.00 98.75 207 TYR A C 1
ATOM 1640 O O . TYR A 1 207 ? 0.277 -3.222 -20.773 1.00 98.75 207 TYR A O 1
ATOM 1648 N N . THR A 1 208 ? -0.066 -4.404 -22.640 1.00 98.50 208 THR A N 1
ATOM 1649 C CA . THR A 1 208 ? 0.691 -3.502 -23.535 1.00 98.50 208 THR A CA 1
ATOM 1650 C C . THR A 1 208 ? -0.168 -2.454 -24.244 1.00 98.50 208 THR A C 1
ATOM 1652 O O . THR A 1 208 ? 0.359 -1.508 -24.819 1.00 98.50 208 THR A O 1
ATOM 1655 N N . ARG A 1 209 ? -1.501 -2.582 -24.195 1.00 98.62 209 ARG A N 1
ATOM 1656 C CA . ARG A 1 209 ? -2.437 -1.545 -24.655 1.00 98.62 209 ARG A CA 1
ATOM 1657 C C . ARG A 1 209 ? -3.230 -1.031 -23.468 1.00 98.62 209 ARG A C 1
ATOM 1659 O O . ARG A 1 209 ? -3.862 -1.813 -22.759 1.00 98.62 209 ARG A O 1
ATOM 1666 N N . LYS A 1 210 ? -3.272 0.292 -23.310 1.00 98.62 210 LYS A N 1
ATOM 1667 C CA . LYS A 1 210 ? -3.973 0.970 -22.207 1.00 98.62 210 LYS A CA 1
ATOM 1668 C C . LYS A 1 210 ? -5.435 0.524 -22.069 1.00 98.62 210 LYS A C 1
ATOM 1670 O O . LYS A 1 210 ? -5.905 0.327 -20.953 1.00 98.62 210 LYS A O 1
ATOM 1675 N N . VAL A 1 211 ? -6.138 0.289 -23.181 1.00 98.56 211 VAL A N 1
ATOM 1676 C CA . VAL A 1 211 ? -7.540 -0.174 -23.163 1.00 98.56 211 VAL A CA 1
ATOM 1677 C C . VAL A 1 211 ? -7.724 -1.527 -22.459 1.00 98.56 211 VAL A C 1
ATOM 1679 O O . VAL A 1 211 ? -8.743 -1.744 -21.814 1.00 98.56 211 VAL A O 1
ATOM 1682 N N . TYR A 1 212 ? -6.734 -2.423 -22.497 1.00 98.75 212 TYR A N 1
ATOM 1683 C CA . TYR A 1 212 ? -6.813 -3.699 -21.778 1.00 98.75 212 TYR A CA 1
ATOM 1684 C C . TYR A 1 212 ? -6.692 -3.500 -20.263 1.00 98.75 212 TYR A C 1
ATOM 1686 O O . TYR A 1 212 ? -7.415 -4.143 -19.505 1.00 98.75 212 TYR A O 1
ATOM 1694 N N . THR A 1 213 ? -5.868 -2.546 -19.817 1.00 98.81 213 THR A N 1
ATOM 1695 C CA . THR A 1 213 ? -5.833 -2.115 -18.411 1.00 98.81 213 THR A CA 1
ATOM 1696 C C . THR A 1 213 ? -7.180 -1.542 -17.967 1.00 98.81 213 THR A C 1
ATOM 1698 O O . THR A 1 213 ? -7.616 -1.822 -16.854 1.00 98.81 213 THR A O 1
ATOM 1701 N N . ASP A 1 214 ? -7.873 -0.780 -18.822 1.00 98.69 214 ASP A N 1
ATOM 1702 C CA . ASP A 1 214 ? -9.213 -0.267 -18.499 1.00 98.69 214 ASP A CA 1
ATOM 1703 C C . ASP A 1 214 ? -10.241 -1.405 -18.347 1.00 98.69 214 ASP A C 1
ATOM 1705 O O . ASP A 1 214 ? -11.002 -1.423 -17.379 1.00 98.69 214 ASP A O 1
ATOM 1709 N N . VAL A 1 215 ? -10.232 -2.388 -19.256 1.00 98.69 215 VAL A N 1
ATOM 1710 C CA . VAL A 1 215 ? -11.100 -3.580 -19.175 1.00 98.69 215 VAL A CA 1
ATOM 1711 C C . VAL A 1 215 ? -10.818 -4.386 -17.904 1.00 98.69 215 VAL A C 1
ATOM 1713 O O . VAL A 1 215 ? -11.750 -4.776 -17.192 1.00 98.69 215 VAL A O 1
ATOM 1716 N N . SER A 1 216 ? -9.538 -4.604 -17.594 1.00 98.75 216 SER A N 1
ATOM 1717 C CA . SER A 1 216 ? -9.107 -5.272 -16.364 1.00 98.75 216 SER A CA 1
ATOM 1718 C C . SER A 1 216 ? -9.601 -4.520 -15.126 1.00 98.75 216 SER A C 1
ATOM 1720 O O . SER A 1 216 ? -10.221 -5.123 -14.253 1.00 98.75 216 SER A O 1
ATOM 1722 N N . TYR A 1 217 ? -9.451 -3.191 -15.086 1.00 98.75 217 TYR A N 1
ATOM 1723 C CA . TYR A 1 217 ? -9.907 -2.362 -13.968 1.00 98.75 217 TYR A CA 1
ATOM 1724 C C . TYR A 1 217 ? -11.408 -2.519 -13.704 1.00 98.75 217 TYR A C 1
ATOM 1726 O O . TYR A 1 217 ? -11.809 -2.761 -12.569 1.00 98.75 217 TYR A O 1
ATOM 1734 N N . LEU A 1 218 ? -12.248 -2.446 -14.742 1.00 98.44 218 LEU A N 1
ATOM 1735 C CA . LEU A 1 218 ? -13.700 -2.618 -14.599 1.00 98.44 218 LEU A CA 1
ATOM 1736 C C . LEU A 1 218 ? -14.077 -4.025 -14.114 1.00 98.44 218 LEU A C 1
ATOM 1738 O O . LEU A 1 218 ? -15.012 -4.190 -13.327 1.00 98.44 218 LEU A O 1
ATOM 1742 N N . THR A 1 219 ? -13.346 -5.040 -14.574 1.00 97.31 219 THR A N 1
ATOM 1743 C CA . THR A 1 219 ? -13.550 -6.435 -14.164 1.00 97.31 219 THR A CA 1
ATOM 1744 C C . THR A 1 219 ? -13.179 -6.628 -12.694 1.00 97.31 219 THR A C 1
ATOM 1746 O O . THR A 1 219 ? -13.974 -7.162 -11.918 1.00 97.31 219 THR A O 1
ATOM 1749 N N . CYS A 1 220 ? -12.013 -6.125 -12.291 1.00 98.12 220 CYS A N 1
ATOM 1750 C CA . CYS A 1 220 ? -11.538 -6.149 -10.914 1.00 98.12 220 CYS A CA 1
ATOM 1751 C C . CYS A 1 220 ? -12.458 -5.357 -9.977 1.00 98.12 220 CYS A C 1
ATOM 1753 O O . CYS A 1 220 ? -12.827 -5.874 -8.929 1.00 98.12 220 CYS A O 1
ATOM 1755 N N . ALA A 1 221 ? -12.929 -4.172 -10.377 1.00 97.81 221 ALA A N 1
ATOM 1756 C CA . ALA A 1 221 ? -13.841 -3.356 -9.574 1.00 97.81 221 ALA A CA 1
ATOM 1757 C C . ALA A 1 221 ? -15.145 -4.101 -9.248 1.00 97.81 221 ALA A C 1
ATOM 1759 O O . ALA A 1 221 ? -15.576 -4.130 -8.095 1.00 97.81 221 ALA A O 1
ATOM 1760 N N . LYS A 1 222 ? -15.744 -4.776 -10.242 1.00 95.88 222 LYS A N 1
ATOM 1761 C CA . LYS A 1 222 ? -16.929 -5.628 -10.029 1.00 95.88 222 LYS A CA 1
ATOM 1762 C C . LYS A 1 222 ? -16.647 -6.787 -9.072 1.00 95.88 222 LYS A C 1
ATOM 1764 O O . LYS A 1 222 ? -17.540 -7.190 -8.330 1.00 95.88 222 LYS A O 1
ATOM 1769 N N . LYS A 1 223 ? -15.438 -7.350 -9.117 1.00 93.56 223 LYS A N 1
ATOM 1770 C CA . LYS A 1 223 ? -15.032 -8.489 -8.289 1.00 93.56 223 LYS A CA 1
ATOM 1771 C C . LYS A 1 223 ? -14.810 -8.071 -6.833 1.00 93.56 223 LYS A C 1
ATOM 1773 O O . LYS A 1 223 ? -15.359 -8.719 -5.948 1.00 93.56 223 LYS A O 1
ATOM 1778 N N . THR A 1 224 ? -14.097 -6.968 -6.603 1.00 88.38 224 THR A N 1
ATOM 1779 C CA . THR A 1 224 ? -13.849 -6.388 -5.274 1.00 88.38 224 THR A CA 1
ATOM 1780 C C . THR A 1 224 ? -15.159 -5.954 -4.615 1.00 88.38 224 THR A C 1
ATOM 1782 O O . THR A 1 224 ? -15.492 -6.445 -3.544 1.00 88.38 224 THR A O 1
ATOM 1785 N N . ALA A 1 225 ? -15.996 -5.165 -5.300 1.00 83.06 225 ALA A N 1
ATOM 1786 C CA . ALA A 1 225 ? -17.252 -4.651 -4.734 1.00 83.06 225 ALA A CA 1
ATOM 1787 C C . ALA A 1 225 ? -18.249 -5.735 -4.274 1.00 83.06 225 ALA A C 1
ATOM 1789 O O . ALA A 1 225 ? -19.132 -5.459 -3.469 1.00 83.06 225 ALA A O 1
ATOM 1790 N N . ARG A 1 226 ? -18.141 -6.961 -4.800 1.00 78.38 226 ARG A N 1
ATOM 1791 C CA . ARG A 1 226 ? -19.022 -8.085 -4.447 1.00 78.38 226 ARG A CA 1
ATOM 1792 C C . ARG A 1 226 ? -18.474 -8.976 -3.332 1.00 78.38 226 ARG A C 1
ATOM 1794 O O . ARG A 1 226 ? -19.218 -9.834 -2.867 1.00 78.38 226 ARG A O 1
ATOM 1801 N N . ARG A 1 227 ? -17.183 -8.878 -2.997 1.00 74.12 227 ARG A N 1
ATOM 1802 C CA . ARG A 1 227 ? -16.470 -9.926 -2.241 1.00 74.12 227 ARG A CA 1
ATOM 1803 C C . ARG A 1 227 ? -15.559 -9.421 -1.116 1.00 74.12 227 ARG A C 1
ATOM 1805 O O . ARG A 1 227 ? -15.034 -10.255 -0.388 1.00 74.12 227 ARG A O 1
ATOM 1812 N N . THR A 1 228 ? -15.374 -8.108 -0.973 1.00 57.56 228 THR A N 1
ATOM 1813 C CA . THR A 1 228 ? -14.578 -7.469 0.097 1.00 57.56 228 THR A CA 1
ATOM 1814 C C . THR A 1 228 ? -15.399 -6.425 0.844 1.00 57.56 228 THR A C 1
ATOM 1816 O O . THR A 1 228 ? -15.349 -6.374 2.088 1.00 57.56 228 THR A O 1
#

pLDDT: mean 95.64, std 6.07, range [57.56, 98.94]

Sequence (228 aa):
MAMRLMGEQFVTGETIAQALANARKLEEKGFRYSYDMLGEAALTAADAQAYMVSYQQAIHAIGKASNGRGIYEGPGISIKLSALHPRYSRAQYDRVMEELYPRLKSLTLLARQYDIGLNIDAEEADRLEISLDLLEKLCFEPELAGWNGIGFVIQAYQKRCPLVIDYLVDLASRSRRRLMIRLVKGAYWDSEIKRAQMEGLEGYPVYTRKVYTDVSYLTCAKKTARRT

Secondary structure (DSSP, 8-state):
-HHHHHHTTT-S-SSHHHHHHHHHHHHTTT---EEE-------SHHHHHHHHHHHHHHHHHHHHHHTT-HHHHS-EEEE-GGGSSTT--GGGHHHIIIIIHHHHHHHHHHHHHTT--EEE----GGGHHHHHHHHHHHHT-GGGTT---EEEEEETTBTTHHHHHHHHHHHHHHTT---EEEEE--S-HHHHHHHHHHTT-SS-SB-SSHHHHHHHHHHHHHHHHHH-

Organism: NCBI:txid59203

InterPro domains:
  IPR002872 Proline dehydrogenase domain [PF01619] (19-223)
  IPR015659 Proline oxidase family [PTHR13914] (95-224)
  IPR029041 FAD-linked oxidoreductase-like [SSF51730] (13-224)

Radius of gyration: 17.75 Å; chains: 1; bounding box: 40×41×43 Å